Protein AF-A0A931SY32-F1 (afdb_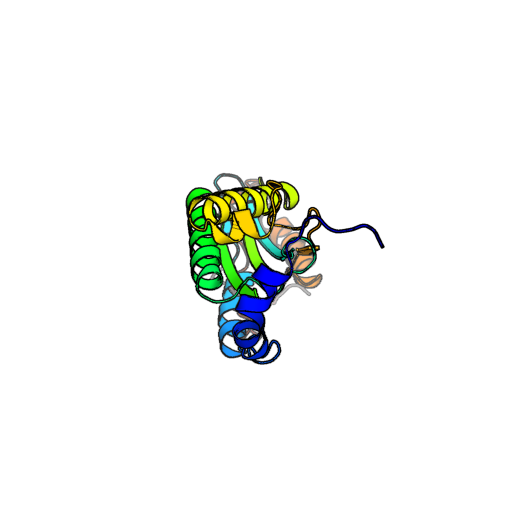monomer)

Radius of gyration: 22.07 Å; Cα contacts (8 Å, |Δi|>4): 242; chains: 1; bounding box: 59×33×64 Å

Foldseek 3Di:
DPDDLFDVVLLVVCVVQQVPDDPVPPPDVVLVLVLVLVQLDWDDDPADTDRWKKWKKWWWVVLRLQCGPPNVVLLVVQLVVLCVVQVKDFSDWDTHSTMIITIIHDDPVDDPVNSVVSSQLRSLVVCVVVDVSCCVRGVDSGGIDPDMDMDIDHPQDPVNVVVLVVVCVVVPPPDDDNVVDDDARDDPVPPDGPDDPVPPPPPPDD

Secondary structure (DSSP, 8-state):
----SB-HHHHHTTHHHHHTS-TTTTS-HHHHHHHHHHHH--EEETTEEE--EEEEEE-BGGG-S--STTHHHHHHHHHHHHHHHHT-EEEEEEEETTEEEEEEE--TTS-HHHHHHHHHHHHHHHHHHH-HHHHHHBSSS--B-S--EEEE-----HHHHHHHHHHHHHH-SS---TTS--PPP--SSS-S----TT-TT-TT--

Sequence (206 aa):
MARTNTNWNVVELFKDRAEKIDCKEHFNPKEFDIIIGKISKVRRTRNAAYNINFHFVWIPKTRAKILVEPFNSDVKHFLMEKCEEKEWDPLALQVMPDHIHFFLSAPPKWAPSKIVQELKTYSSRLLRRKYSIIRQMRTSDDFWASGYYVGTAGHITAESVARYIAEQNKKLEGKWHLFDLEPFEYDIFDGKLRVSKNQSRLSNFV

Nearest PDB structures (foldseek):
  2xma-assembly1_B  TM=8.891E-01  e=4.715E-11  Deinococcus radiodurans
  2a6m-assembly2_A-2  TM=8.987E-01  e=7.544E-11  Helicobacter pylori
  2xqc-assembly1_A  TM=8.840E-01  e=1.931E-10  Deinococcus radiodurans
  2xo6-assembly1_D  TM=8.908E-01  e=4.145E-10  Deinococcus radiodurans
  2fyx-assembly1_B  TM=8.203E-01  e=1.800E-09  Deinococcus radiodurans R1 = ATCC 13939 = DSM 20539

Solvent-accessible surface area (backbone atoms only — not comparable to full-atom values): 12462 Å² total; per-residue (Å²): 128,86,83,66,75,58,41,58,74,61,43,55,76,34,40,76,64,36,71,70,54,63,84,79,75,73,72,55,70,77,55,47,61,60,37,51,59,60,59,55,48,67,43,75,56,100,88,46,76,49,67,54,32,36,42,36,35,41,33,35,36,93,52,44,44,58,35,35,86,76,48,34,64,49,48,54,50,46,50,52,54,52,25,60,77,67,69,33,47,77,66,46,80,47,73,43,32,39,35,35,44,39,31,36,30,55,60,88,89,59,52,72,70,56,54,54,47,52,51,52,53,52,41,38,55,50,49,48,67,76,32,65,66,55,44,66,24,28,86,60,94,62,54,51,38,92,66,67,49,77,45,78,60,72,92,72,52,70,67,55,55,53,46,49,55,54,54,46,64,70,67,45,79,87,54,93,56,86,80,78,60,78,78,76,74,74,57,88,88,70,83,50,84,76,70,57,91,88,61,86,81,65,92,82,72,134

pLDDT: mean 73.84, std 22.45, range [29.84, 98.06]

Structure (mmCIF, N/CA/C/O backbone):
data_AF-A0A931SY32-F1
#
_entry.id   AF-A0A931SY32-F1
#
loop_
_atom_site.group_PDB
_atom_site.id
_atom_site.type_symbol
_atom_site.label_atom_id
_atom_site.label_alt_id
_atom_site.label_comp_id
_atom_site.label_asym_id
_atom_site.label_entity_id
_atom_site.label_seq_id
_atom_site.pdbx_PDB_ins_code
_atom_site.Cartn_x
_atom_site.Cartn_y
_atom_site.Cartn_z
_atom_site.occupancy
_atom_site.B_iso_or_equiv
_atom_site.auth_seq_id
_atom_site.auth_comp_id
_atom_site.auth_asym_id
_atom_site.auth_atom_id
_atom_site.pdbx_PDB_model_num
ATOM 1 N N . MET A 1 1 ? -0.273 10.554 -30.173 1.00 44.28 1 MET A N 1
ATOM 2 C CA . MET A 1 1 ? -0.137 9.985 -28.811 1.00 44.28 1 MET A CA 1
ATOM 3 C C . MET A 1 1 ? 0.914 10.781 -28.063 1.00 44.28 1 MET A C 1
ATOM 5 O O . MET A 1 1 ? 2.002 10.955 -28.600 1.00 44.28 1 MET A O 1
ATOM 9 N N . ALA A 1 2 ? 0.601 11.304 -26.876 1.00 46.88 2 ALA A N 1
ATOM 10 C CA . ALA A 1 2 ? 1.600 11.979 -26.052 1.00 46.88 2 ALA A CA 1
ATOM 11 C C . ALA A 1 2 ? 2.728 10.988 -25.724 1.00 46.88 2 ALA A C 1
ATOM 13 O O . ALA A 1 2 ? 2.465 9.918 -25.174 1.00 46.88 2 ALA A O 1
ATOM 14 N N . ARG A 1 3 ? 3.971 11.310 -26.104 1.00 58.50 3 ARG A N 1
ATOM 15 C CA . ARG A 1 3 ? 5.141 10.501 -25.747 1.00 58.50 3 ARG A CA 1
ATOM 16 C C . ARG A 1 3 ? 5.255 10.512 -24.226 1.00 58.50 3 ARG A C 1
ATOM 18 O O . ARG A 1 3 ? 5.519 11.546 -23.623 1.00 58.50 3 ARG A O 1
ATOM 25 N N . THR A 1 4 ? 4.995 9.379 -23.589 1.00 66.94 4 THR A N 1
ATOM 26 C CA . THR A 1 4 ? 5.238 9.228 -22.156 1.00 66.94 4 THR A CA 1
ATOM 27 C C . THR A 1 4 ? 6.745 9.248 -21.906 1.00 66.94 4 THR A C 1
ATOM 29 O O . THR A 1 4 ? 7.467 8.579 -22.638 1.00 66.94 4 THR A O 1
ATOM 32 N N . ASN A 1 5 ? 7.221 9.899 -20.838 1.00 79.94 5 ASN A N 1
ATOM 33 C CA . ASN A 1 5 ? 8.641 9.903 -20.421 1.00 79.94 5 ASN A CA 1
ATOM 34 C C . ASN A 1 5 ? 9.153 8.534 -19.909 1.00 79.94 5 ASN A C 1
ATOM 36 O O . ASN A 1 5 ? 10.043 8.476 -19.067 1.00 79.94 5 ASN A O 1
ATOM 40 N N . THR A 1 6 ? 8.541 7.429 -20.341 1.00 84.81 6 THR A N 1
ATOM 41 C CA . THR A 1 6 ? 8.920 6.066 -19.945 1.00 84.81 6 THR A CA 1
ATOM 42 C C . THR A 1 6 ? 9.774 5.459 -21.036 1.00 84.81 6 THR A C 1
ATOM 44 O O . THR A 1 6 ? 9.340 5.355 -22.182 1.00 84.81 6 THR A O 1
ATOM 47 N N . ASN A 1 7 ? 10.979 5.048 -20.669 1.00 90.94 7 ASN A N 1
ATOM 48 C CA . ASN A 1 7 ? 11.853 4.273 -21.522 1.00 90.94 7 ASN A CA 1
ATOM 49 C C . ASN A 1 7 ? 11.384 2.810 -21.532 1.00 90.94 7 ASN A C 1
ATOM 51 O O . ASN A 1 7 ? 11.716 2.028 -20.640 1.00 90.94 7 ASN A O 1
ATOM 55 N N . TRP A 1 8 ? 10.589 2.453 -22.540 1.00 89.75 8 TRP A N 1
ATOM 56 C CA . TRP A 1 8 ? 10.018 1.112 -22.680 1.00 89.75 8 TRP A CA 1
ATOM 57 C C . TRP A 1 8 ? 11.063 0.028 -22.941 1.00 89.75 8 TRP A C 1
ATOM 59 O O . TRP A 1 8 ? 10.836 -1.107 -22.539 1.00 89.75 8 TRP A O 1
ATOM 69 N N . ASN A 1 9 ? 12.238 0.373 -23.479 1.00 92.44 9 ASN A N 1
ATOM 70 C CA . ASN A 1 9 ? 13.328 -0.592 -23.640 1.00 92.44 9 ASN A CA 1
ATOM 71 C C . ASN A 1 9 ? 13.772 -1.153 -22.285 1.00 92.44 9 ASN A C 1
ATOM 73 O O . ASN A 1 9 ? 14.087 -2.330 -22.189 1.00 92.44 9 ASN A O 1
ATOM 77 N N . VAL A 1 10 ? 13.751 -0.331 -21.228 1.00 91.19 10 VAL A N 1
ATOM 78 C CA . VAL A 1 10 ? 14.071 -0.777 -19.864 1.00 91.19 10 VAL A CA 1
ATOM 79 C C . VAL A 1 10 ? 12.975 -1.680 -19.302 1.00 91.19 10 VAL A C 1
ATOM 81 O O . VAL A 1 10 ? 13.281 -2.654 -18.625 1.00 91.19 10 VAL A O 1
ATOM 84 N N . VAL A 1 11 ? 11.705 -1.369 -19.573 1.00 87.69 11 VAL A N 1
ATOM 85 C CA . VAL A 1 11 ? 10.569 -2.184 -19.111 1.00 87.69 11 VAL A CA 1
ATOM 86 C C . VAL A 1 11 ? 10.584 -3.559 -19.785 1.00 87.69 11 VAL A C 1
ATOM 88 O O . VAL A 1 11 ? 10.356 -4.565 -19.118 1.00 87.69 11 VAL A O 1
ATOM 91 N N . GLU A 1 12 ? 10.917 -3.611 -21.076 1.00 91.75 12 GLU A N 1
ATOM 92 C CA . GLU A 1 12 ? 10.952 -4.847 -21.864 1.00 91.75 12 GLU A CA 1
ATOM 93 C C . GLU A 1 12 ? 11.991 -5.853 -21.339 1.00 91.75 12 GLU A C 1
ATOM 95 O O . GLU A 1 12 ? 11.760 -7.057 -21.412 1.00 91.75 12 GLU A O 1
ATOM 100 N N . LEU A 1 13 ? 13.070 -5.388 -20.690 1.00 92.38 13 LEU A N 1
ATOM 101 C CA . LEU A 1 13 ? 14.055 -6.260 -20.022 1.00 92.38 13 LEU A CA 1
ATOM 102 C C . LEU A 1 13 ? 13.431 -7.177 -18.956 1.00 92.38 13 LEU A C 1
ATOM 104 O O . LEU A 1 13 ? 14.019 -8.192 -18.584 1.00 92.38 13 LEU A O 1
ATOM 108 N N . PHE A 1 14 ? 12.260 -6.808 -18.433 1.00 92.06 14 PHE A N 1
ATOM 109 C CA . PHE A 1 14 ? 11.561 -7.533 -17.374 1.00 92.06 14 PHE A CA 1
ATOM 110 C C . PHE A 1 14 ? 10.346 -8.314 -17.874 1.00 92.06 14 PHE A C 1
ATOM 112 O O . PHE A 1 14 ? 9.704 -9.000 -17.075 1.00 92.06 14 PHE A O 1
ATOM 119 N N . LYS A 1 15 ? 10.035 -8.250 -19.172 1.00 88.88 15 LYS A N 1
ATOM 120 C CA . LYS A 1 15 ? 8.819 -8.831 -19.742 1.00 88.88 15 LYS A CA 1
ATOM 121 C C . LYS A 1 15 ? 8.712 -10.331 -19.503 1.00 88.88 15 LYS A C 1
ATOM 123 O O . LYS A 1 15 ? 7.716 -10.766 -18.938 1.00 88.88 15 LYS A O 1
ATOM 128 N N . ASP A 1 16 ? 9.766 -11.087 -19.796 1.00 89.31 16 ASP A N 1
ATOM 129 C CA . ASP A 1 16 ? 9.772 -12.542 -19.603 1.00 89.31 16 ASP A CA 1
ATOM 130 C C . ASP A 1 16 ? 9.526 -12.940 -18.142 1.00 89.31 16 ASP A C 1
ATOM 132 O O . ASP A 1 16 ? 8.957 -13.991 -17.856 1.00 89.31 16 ASP A O 1
ATOM 136 N N . ARG A 1 17 ? 9.963 -12.110 -17.184 1.00 89.75 17 ARG A N 1
ATOM 137 C CA . ARG A 1 17 ? 9.706 -12.340 -15.753 1.00 89.75 17 ARG A CA 1
ATOM 138 C C . ARG A 1 17 ? 8.272 -11.986 -15.387 1.00 89.75 17 ARG A C 1
ATOM 140 O O . ARG A 1 17 ? 7.668 -12.683 -14.583 1.00 89.75 17 ARG A O 1
ATOM 147 N N . ALA A 1 18 ? 7.744 -10.911 -15.965 1.00 81.31 18 ALA A N 1
ATOM 148 C CA . ALA A 1 18 ? 6.379 -10.467 -15.731 1.00 81.31 18 ALA A CA 1
ATOM 149 C C . ALA A 1 18 ? 5.349 -11.442 -16.315 1.00 81.31 18 ALA A C 1
ATOM 151 O O . ALA A 1 18 ? 4.319 -11.669 -15.693 1.00 81.31 18 ALA A O 1
ATOM 152 N N . GLU A 1 19 ? 5.623 -12.027 -17.482 1.00 81.88 19 GLU A N 1
ATOM 153 C CA . GLU A 1 19 ? 4.730 -12.979 -18.157 1.00 81.88 19 GLU A CA 1
ATOM 154 C C . GLU A 1 19 ? 4.666 -14.342 -17.464 1.00 81.88 19 GLU A C 1
ATOM 156 O O . GLU A 1 19 ? 3.655 -15.029 -17.563 1.00 81.88 19 GLU A O 1
ATOM 161 N N . LYS A 1 20 ? 5.707 -14.714 -16.712 1.00 84.50 20 LYS A N 1
ATOM 162 C CA . LYS A 1 20 ? 5.730 -15.946 -15.906 1.00 84.50 20 LYS A CA 1
ATOM 163 C C . LYS A 1 20 ? 4.865 -15.879 -14.648 1.00 84.50 20 LYS A C 1
ATOM 165 O O . LYS A 1 20 ? 4.667 -16.905 -14.007 1.00 84.50 20 LYS A O 1
ATOM 170 N N . ILE A 1 21 ? 4.396 -14.695 -14.261 1.00 74.25 21 ILE A N 1
ATOM 171 C CA . ILE A 1 21 ? 3.570 -14.516 -13.068 1.00 74.25 21 ILE A CA 1
ATOM 172 C C . ILE A 1 21 ? 2.107 -14.610 -13.497 1.00 74.25 21 ILE A C 1
ATOM 174 O O . ILE A 1 21 ? 1.588 -13.688 -14.130 1.00 74.25 21 ILE A O 1
ATOM 178 N N . ASP A 1 22 ? 1.437 -15.712 -13.147 1.00 64.75 22 ASP A N 1
ATOM 179 C CA . ASP A 1 22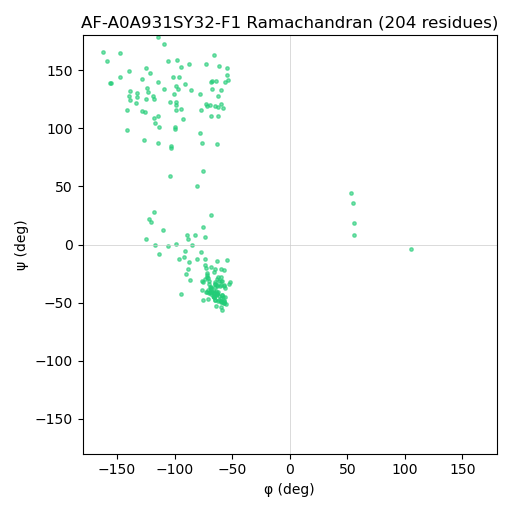 ? -0.009 -15.804 -13.333 1.00 64.75 22 ASP A CA 1
ATOM 180 C C . ASP A 1 22 ? -0.721 -14.913 -12.311 1.00 64.75 22 ASP A C 1
ATOM 182 O O . ASP A 1 22 ? -0.634 -15.093 -11.093 1.00 64.75 22 ASP A O 1
ATOM 186 N N . CYS A 1 23 ? -1.469 -13.939 -12.823 1.00 53.38 23 CYS A N 1
ATOM 187 C CA . CYS A 1 23 ? -2.240 -13.033 -11.997 1.00 53.38 23 CYS A CA 1
ATOM 188 C C . CYS A 1 23 ? -3.419 -13.711 -11.274 1.00 53.38 23 CYS A C 1
ATOM 190 O O . CYS A 1 23 ? -3.937 -13.144 -10.312 1.00 53.38 23 CYS A O 1
ATOM 192 N N . LYS A 1 24 ? -3.874 -14.884 -11.734 1.00 49.16 24 LYS A N 1
ATOM 193 C CA . LYS A 1 24 ? -5.039 -15.595 -11.182 1.00 49.16 24 LYS A CA 1
ATOM 194 C C . LYS A 1 24 ? -4.691 -16.508 -10.008 1.00 49.16 24 LYS A C 1
ATOM 196 O O . LYS A 1 24 ? -5.514 -16.674 -9.114 1.00 49.16 24 LYS A O 1
ATOM 201 N N . GLU A 1 25 ? -3.482 -17.059 -9.977 1.00 47.84 25 GLU A N 1
ATOM 202 C CA . GLU A 1 25 ? -3.053 -18.014 -8.945 1.00 47.84 25 GLU A CA 1
ATOM 203 C C . GLU A 1 25 ? -2.614 -17.352 -7.627 1.00 47.84 25 GLU A C 1
ATOM 205 O O . GLU A 1 25 ? -2.457 -18.021 -6.609 1.00 47.84 25 GLU A O 1
ATOM 210 N N . HIS A 1 26 ? -2.420 -16.032 -7.605 1.00 44.41 26 HIS A N 1
ATOM 211 C CA . HIS A 1 26 ? -1.827 -15.332 -6.459 1.00 44.41 26 HIS A CA 1
ATOM 212 C C . HIS A 1 26 ? -2.808 -14.870 -5.363 1.00 44.41 26 HIS A C 1
ATOM 214 O O . HIS A 1 26 ? -2.370 -14.231 -4.407 1.00 44.41 26 HIS A O 1
ATOM 220 N N . PHE A 1 27 ? -4.103 -15.202 -5.442 1.00 47.47 27 PHE A N 1
ATOM 221 C CA . PHE A 1 27 ? -5.053 -14.989 -4.339 1.00 47.47 27 PHE A CA 1
ATOM 222 C C . PHE A 1 27 ? -5.338 -16.326 -3.637 1.00 47.47 27 PHE A C 1
ATOM 224 O O . PHE A 1 27 ? -6.294 -17.024 -3.970 1.00 47.47 27 PHE A O 1
ATOM 231 N N . ASN A 1 28 ? -4.459 -16.731 -2.713 1.00 48.09 28 ASN A N 1
ATOM 232 C CA . ASN A 1 28 ? -4.539 -18.041 -2.062 1.00 48.09 28 ASN A CA 1
ATOM 233 C C . ASN A 1 28 ? -5.709 -18.104 -1.052 1.00 48.09 28 ASN A C 1
ATOM 235 O O . ASN A 1 28 ? -5.690 -17.371 -0.060 1.00 48.09 28 ASN A O 1
ATOM 239 N N . PRO A 1 29 ? -6.682 -19.023 -1.217 1.00 39.34 29 PRO A N 1
ATOM 240 C CA . PRO A 1 29 ? -7.824 -19.150 -0.310 1.00 39.34 29 PRO A CA 1
ATOM 241 C C . PRO A 1 29 ? -7.453 -19.452 1.149 1.00 39.34 29 PRO A C 1
ATOM 243 O O . PRO A 1 29 ? -8.172 -19.044 2.049 1.00 39.34 29 PRO A O 1
ATOM 246 N N . LYS A 1 30 ? -6.322 -20.116 1.430 1.00 42.38 30 LYS A N 1
ATOM 247 C CA . LYS A 1 30 ? -5.922 -20.418 2.823 1.00 42.38 30 LYS A CA 1
ATOM 248 C C . LYS A 1 30 ? -5.479 -19.185 3.608 1.00 42.38 30 LYS A C 1
ATOM 250 O O . LYS A 1 30 ? -5.617 -19.141 4.827 1.00 42.38 30 LYS A O 1
ATOM 255 N N . GLU A 1 31 ? -4.942 -18.179 2.922 1.00 48.81 31 GLU A N 1
ATOM 256 C CA . GLU A 1 31 ? -4.641 -16.894 3.554 1.00 48.81 31 GLU A CA 1
ATOM 257 C C . GLU A 1 31 ? -5.927 -16.122 3.853 1.00 48.81 31 GLU A C 1
ATOM 259 O O . GLU A 1 31 ? -5.961 -15.359 4.815 1.00 48.81 31 GLU A O 1
ATOM 264 N N . PHE A 1 32 ? -6.998 -16.366 3.089 1.00 51.12 32 PHE A N 1
ATOM 265 C CA . PHE A 1 32 ? -8.285 -15.698 3.251 1.00 51.12 32 PHE A CA 1
ATOM 266 C C . PHE A 1 32 ? -8.863 -15.901 4.652 1.00 51.12 32 PHE A C 1
ATOM 268 O O . PHE A 1 32 ? -9.241 -14.927 5.290 1.00 51.12 32 PHE A O 1
ATOM 275 N N . ASP A 1 33 ? -8.840 -17.123 5.181 1.00 50.66 33 ASP A N 1
ATOM 276 C CA . ASP A 1 33 ? -9.379 -17.429 6.512 1.00 50.66 33 ASP A CA 1
ATOM 277 C C . ASP A 1 33 ? -8.637 -16.687 7.637 1.00 50.66 33 ASP A C 1
ATOM 279 O O . ASP A 1 33 ? -9.240 -16.098 8.540 1.00 50.66 33 ASP A O 1
ATOM 283 N N . ILE A 1 34 ? -7.306 -16.631 7.539 1.00 57.81 34 ILE A N 1
ATOM 284 C CA . ILE A 1 34 ? -6.446 -15.882 8.464 1.00 57.81 34 ILE A CA 1
ATOM 285 C C . ILE A 1 34 ? -6.707 -14.376 8.334 1.00 57.81 34 ILE A C 1
ATOM 287 O O . ILE A 1 34 ? -6.762 -13.652 9.332 1.00 57.81 34 ILE A O 1
ATOM 291 N N . ILE A 1 35 ? -6.866 -13.889 7.103 1.00 62.66 35 ILE A N 1
ATOM 292 C CA . ILE A 1 35 ? -7.166 -12.489 6.801 1.00 62.66 35 ILE A CA 1
ATOM 293 C C . ILE A 1 35 ? -8.530 -12.105 7.381 1.00 62.66 35 ILE A C 1
ATOM 295 O O . ILE A 1 35 ? -8.644 -11.055 8.005 1.00 62.66 35 ILE A O 1
ATOM 299 N N . ILE A 1 36 ? -9.535 -12.967 7.260 1.00 63.84 36 ILE A N 1
ATOM 300 C CA . ILE A 1 36 ? -10.892 -12.751 7.762 1.00 63.84 36 ILE A CA 1
ATOM 301 C C . ILE A 1 36 ? -10.906 -12.588 9.291 1.00 63.84 36 ILE A C 1
ATOM 303 O O . ILE A 1 36 ? -11.477 -11.615 9.789 1.00 63.84 36 ILE A O 1
ATOM 307 N N . GLY A 1 37 ? -10.175 -13.427 10.034 1.00 65.81 37 GLY A N 1
ATOM 308 C CA . GLY A 1 37 ? -9.989 -13.235 11.480 1.00 65.81 37 GLY A CA 1
ATOM 309 C C . GLY A 1 37 ? -9.248 -11.935 11.839 1.00 65.81 37 GLY A C 1
ATOM 310 O O . GLY A 1 37 ? -9.555 -11.273 12.830 1.00 65.81 37 GLY A O 1
ATOM 311 N N . LYS A 1 38 ? -8.285 -11.502 11.014 1.00 70.38 38 LYS A N 1
ATOM 312 C CA . LYS A 1 38 ? -7.581 -10.219 11.211 1.00 70.38 38 LYS A CA 1
ATOM 313 C C . LYS A 1 38 ? -8.438 -8.993 10.866 1.00 70.38 38 LYS A C 1
ATOM 315 O O . LYS A 1 38 ? -8.214 -7.924 11.444 1.00 70.38 38 LYS A O 1
ATOM 320 N N . ILE A 1 39 ? -9.376 -9.135 9.929 1.00 71.88 39 ILE A N 1
ATOM 321 C CA . ILE A 1 39 ? -10.338 -8.106 9.509 1.00 71.88 39 ILE A CA 1
ATOM 322 C C . ILE A 1 39 ? -11.393 -7.882 10.586 1.00 71.88 39 ILE A C 1
ATOM 324 O O . ILE A 1 39 ? -11.757 -6.739 10.844 1.00 71.88 39 ILE A O 1
ATOM 328 N N . SER A 1 40 ? -11.891 -8.939 11.232 1.00 72.12 40 SER A N 1
ATOM 329 C CA . SER A 1 40 ? -12.916 -8.813 12.277 1.00 72.12 40 SER A CA 1
ATOM 330 C C . SER A 1 40 ? -12.375 -8.252 13.595 1.00 72.12 40 SER A C 1
ATOM 332 O O . SER A 1 40 ? -13.144 -7.735 14.406 1.00 72.12 40 SER A O 1
ATOM 334 N N . LYS A 1 41 ? -11.052 -8.281 13.794 1.00 78.62 41 LYS A N 1
ATOM 335 C CA . LYS A 1 41 ? -10.398 -7.807 15.015 1.00 78.62 41 LYS A CA 1
ATOM 336 C C . LYS A 1 41 ? -10.621 -6.310 15.258 1.00 78.62 41 LYS A C 1
ATOM 338 O O . LYS A 1 41 ? -10.131 -5.461 14.510 1.00 78.62 41 LYS A O 1
ATOM 343 N N . VAL A 1 42 ? -11.264 -5.983 16.380 1.00 82.44 42 VAL A N 1
ATOM 344 C CA . VAL A 1 42 ? -11.333 -4.605 16.879 1.00 82.44 42 VAL A CA 1
ATOM 345 C C . VAL A 1 42 ? -10.015 -4.230 17.555 1.00 82.44 42 VAL A C 1
ATOM 347 O O . VAL A 1 42 ? -9.496 -4.943 18.414 1.00 82.44 42 VAL A O 1
ATOM 350 N N . ARG A 1 43 ? -9.466 -3.082 17.165 1.00 84.44 43 ARG A N 1
ATOM 351 C CA . ARG A 1 43 ? -8.221 -2.512 17.687 1.00 84.44 43 ARG A CA 1
ATOM 352 C C . ARG A 1 43 ? -8.533 -1.332 18.593 1.00 84.44 43 ARG A C 1
ATOM 354 O O . ARG A 1 43 ? -9.596 -0.727 18.491 1.00 84.44 43 ARG A O 1
ATOM 361 N N . ARG A 1 44 ? -7.608 -0.985 19.486 1.00 84.69 44 ARG A N 1
ATOM 362 C CA . ARG A 1 44 ? -7.773 0.129 20.427 1.00 84.69 44 ARG A CA 1
ATOM 363 C C . ARG A 1 44 ? -6.577 1.072 20.371 1.00 84.69 44 ARG A C 1
ATOM 365 O O . ARG A 1 44 ? -5.440 0.647 20.226 1.00 84.69 44 ARG A O 1
ATOM 372 N N . THR A 1 45 ? -6.859 2.359 20.502 1.00 85.69 45 THR A N 1
ATOM 373 C CA . THR A 1 45 ? -5.900 3.420 20.824 1.00 85.69 45 THR A CA 1
ATOM 374 C C . THR A 1 45 ? -6.264 3.998 22.189 1.00 85.69 45 THR A C 1
ATOM 376 O O . THR A 1 45 ? -7.293 3.631 22.757 1.00 85.69 45 THR A O 1
ATOM 379 N N . ARG A 1 46 ? -5.486 4.971 22.681 1.00 85.75 46 ARG A N 1
ATOM 380 C CA . ARG A 1 46 ? -5.818 5.695 23.916 1.00 85.75 46 ARG A CA 1
ATOM 381 C C . ARG A 1 46 ? -7.234 6.271 23.915 1.00 85.75 46 ARG A C 1
ATOM 383 O O . ARG A 1 46 ? -7.799 6.338 24.988 1.00 85.75 46 ARG A O 1
ATOM 390 N N . ASN A 1 47 ? -7.766 6.679 22.753 1.00 85.81 47 ASN A N 1
ATOM 391 C CA . ASN A 1 47 ? -9.026 7.425 22.637 1.00 85.81 47 ASN A CA 1
ATOM 392 C C . ASN A 1 47 ? -10.086 6.807 21.715 1.00 85.81 47 ASN A C 1
ATOM 394 O O . ASN A 1 47 ? -11.121 7.424 21.491 1.00 85.81 47 ASN A O 1
ATOM 398 N N . ALA A 1 48 ? -9.851 5.618 21.160 1.00 81.81 48 ALA A N 1
ATOM 399 C CA . ALA A 1 48 ? -10.793 5.003 20.226 1.00 81.81 48 ALA A CA 1
ATOM 400 C C . ALA A 1 48 ? -10.637 3.485 20.172 1.00 81.81 48 ALA A C 1
ATOM 402 O O . ALA A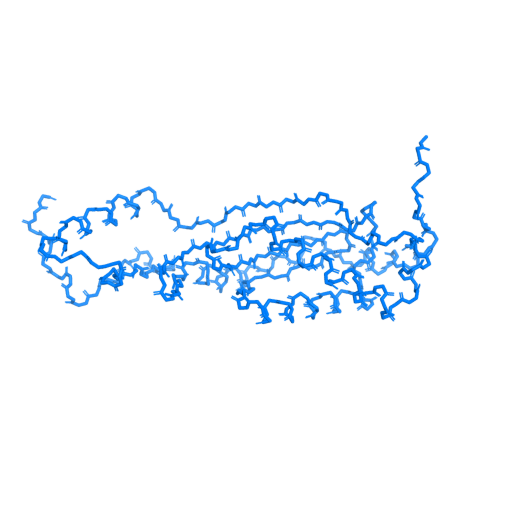 1 48 ? -9.511 2.992 20.097 1.00 81.81 48 ALA A O 1
ATOM 403 N N . ALA A 1 49 ? -11.757 2.765 20.112 1.00 83.12 49 ALA A N 1
ATOM 404 C CA . ALA A 1 49 ? -11.823 1.402 19.597 1.00 83.12 49 ALA A CA 1
ATOM 405 C C . ALA A 1 49 ? -12.281 1.456 18.130 1.00 83.12 49 ALA A C 1
ATOM 407 O O . ALA A 1 49 ? -13.202 2.203 17.808 1.00 83.12 49 ALA A O 1
ATOM 408 N N . TYR A 1 50 ? -11.621 0.727 17.231 1.00 84.44 50 TYR A N 1
ATOM 409 C CA . TYR A 1 50 ? -11.873 0.817 15.795 1.00 84.44 50 TYR A CA 1
ATOM 410 C C . TYR A 1 50 ? -11.666 -0.522 15.080 1.00 84.44 50 TYR A C 1
ATOM 412 O O . TYR A 1 50 ? -10.758 -1.289 15.398 1.00 84.44 50 TYR A O 1
ATOM 420 N N . ASN A 1 51 ? -12.498 -0.774 14.074 1.00 86.31 51 ASN A N 1
ATOM 421 C CA . ASN A 1 51 ? -12.286 -1.803 13.065 1.00 86.31 51 ASN A CA 1
ATOM 422 C C . ASN A 1 51 ? -12.393 -1.122 11.696 1.00 86.31 51 ASN A C 1
ATOM 424 O O . ASN A 1 51 ? -13.483 -0.952 11.155 1.00 86.31 51 ASN A O 1
ATOM 428 N N . ILE A 1 52 ? -11.256 -0.632 11.203 1.00 88.88 52 ILE A N 1
ATOM 429 C CA . ILE A 1 52 ? -11.161 0.091 9.937 1.00 88.88 52 ILE A CA 1
ATOM 430 C C . ILE A 1 52 ? -10.106 -0.613 9.106 1.00 88.88 52 ILE A C 1
ATOM 432 O O . ILE A 1 52 ? -8.927 -0.584 9.455 1.00 88.88 52 ILE A O 1
ATOM 436 N N . ASN A 1 53 ? -10.530 -1.210 7.998 1.00 88.75 53 ASN A N 1
ATOM 437 C CA . ASN A 1 53 ? -9.625 -1.850 7.060 1.00 88.75 53 ASN A CA 1
ATOM 438 C C . ASN A 1 53 ? -9.808 -1.241 5.674 1.00 88.75 53 ASN A C 1
ATOM 440 O O . ASN A 1 53 ? -10.928 -1.104 5.174 1.00 88.75 53 ASN A O 1
ATOM 444 N N . PHE A 1 54 ? -8.694 -0.879 5.056 1.00 91.69 54 PHE A N 1
ATOM 445 C CA . PHE A 1 54 ? -8.638 -0.275 3.738 1.00 91.69 54 PHE A CA 1
ATOM 446 C C . PHE A 1 54 ? -8.054 -1.263 2.738 1.00 91.69 54 PHE A C 1
ATOM 448 O O . PHE A 1 54 ? -7.010 -1.863 2.982 1.00 91.69 54 PHE A O 1
ATOM 455 N N . HIS A 1 55 ? -8.696 -1.373 1.581 1.00 87.75 55 HIS A N 1
ATOM 456 C CA . HIS A 1 55 ? -8.162 -2.024 0.397 1.00 87.75 55 HIS A CA 1
ATOM 457 C C . HIS A 1 55 ? -7.633 -0.962 -0.554 1.00 87.75 55 HIS A C 1
ATOM 459 O O . HIS A 1 55 ? -8.398 -0.304 -1.260 1.00 87.75 55 HIS A O 1
ATOM 465 N N . PHE A 1 56 ? -6.319 -0.781 -0.555 1.00 89.38 56 PHE A N 1
ATOM 466 C CA . PHE A 1 56 ? -5.639 0.115 -1.473 1.00 89.38 56 PHE A CA 1
ATOM 467 C C . PHE A 1 56 ? -5.215 -0.623 -2.733 1.00 89.38 56 PHE A C 1
ATOM 469 O O . PHE A 1 56 ? -4.671 -1.727 -2.663 1.00 89.38 56 PHE A O 1
ATOM 476 N N . VAL A 1 57 ? -5.395 0.032 -3.879 1.00 87.19 57 VAL A N 1
ATOM 477 C CA . VAL A 1 57 ? -4.821 -0.416 -5.149 1.00 87.19 57 VAL A CA 1
ATOM 478 C C . VAL A 1 57 ? -4.153 0.749 -5.853 1.00 87.19 57 VAL A C 1
ATOM 480 O O . VAL A 1 57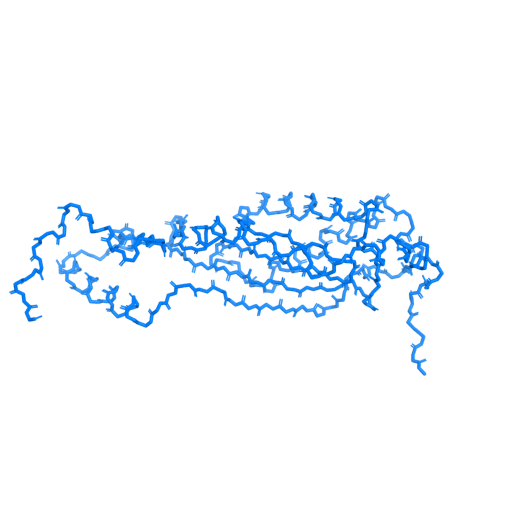 ? -4.741 1.818 -6.017 1.00 87.19 57 VAL A O 1
ATOM 483 N N . TRP A 1 58 ? -2.913 0.569 -6.289 1.00 90.81 58 TRP A N 1
ATOM 484 C CA . TRP A 1 58 ? -2.238 1.551 -7.133 1.00 90.81 58 TRP A CA 1
ATOM 485 C C . TRP A 1 58 ? -1.277 0.871 -8.102 1.00 90.81 58 TRP A C 1
ATOM 487 O O . TRP A 1 58 ? -0.932 -0.299 -7.954 1.00 90.81 58 TRP A O 1
ATOM 497 N N . ILE A 1 59 ? -0.862 1.626 -9.116 1.00 89.88 59 ILE A N 1
ATOM 498 C CA . ILE A 1 59 ? -0.070 1.122 -10.239 1.00 89.88 59 ILE A CA 1
ATOM 499 C C . ILE A 1 59 ? 1.221 1.933 -10.410 1.00 89.88 59 ILE A C 1
ATOM 501 O O . ILE A 1 59 ? 1.233 3.133 -10.086 1.00 89.88 59 ILE A O 1
ATOM 505 N N . PRO A 1 60 ? 2.305 1.338 -10.945 1.00 89.00 60 PRO A N 1
ATOM 506 C CA . PRO A 1 60 ? 3.430 2.091 -11.481 1.00 89.00 60 PRO A CA 1
ATOM 507 C C . PRO A 1 60 ? 2.948 3.093 -12.529 1.00 89.00 60 PRO A C 1
ATOM 509 O O . PRO A 1 60 ? 1.930 2.895 -13.203 1.00 89.00 60 PRO A O 1
ATOM 512 N N . LYS A 1 61 ? 3.679 4.194 -12.687 1.00 87.81 61 LYS A N 1
ATOM 513 C CA . LYS A 1 61 ? 3.375 5.181 -13.722 1.00 87.81 61 LYS A CA 1
ATOM 514 C C . LYS A 1 61 ? 3.375 4.481 -15.085 1.00 87.81 61 LYS A C 1
ATOM 516 O O . LYS A 1 61 ? 4.158 3.565 -15.311 1.00 87.81 61 LYS A O 1
ATOM 521 N N . THR A 1 62 ? 2.420 4.868 -15.936 1.00 84.56 62 THR A N 1
ATOM 522 C CA . THR A 1 62 ? 2.137 4.238 -17.243 1.00 84.56 62 THR A CA 1
ATOM 523 C C . THR A 1 62 ? 1.851 2.733 -17.197 1.00 84.56 62 THR A C 1
ATOM 525 O O . THR A 1 62 ? 1.924 2.085 -18.237 1.00 84.56 62 THR A O 1
ATOM 528 N N . ARG A 1 63 ? 1.509 2.176 -16.022 1.00 81.56 63 ARG A N 1
ATOM 529 C CA . ARG A 1 63 ? 1.220 0.746 -15.828 1.00 81.56 63 ARG A CA 1
ATOM 530 C C . ARG A 1 63 ? 2.368 -0.156 -16.315 1.00 81.56 63 ARG A C 1
ATOM 532 O O . ARG A 1 63 ? 2.145 -1.224 -16.878 1.00 81.56 63 ARG A O 1
ATOM 539 N N . ALA A 1 64 ? 3.609 0.299 -16.134 1.00 84.69 64 ALA A N 1
ATOM 540 C CA . ALA A 1 64 ? 4.790 -0.466 -16.517 1.00 84.69 64 ALA A CA 1
ATOM 541 C C . ALA A 1 64 ? 4.869 -1.777 -15.714 1.00 84.69 64 ALA A C 1
ATOM 543 O O . ALA A 1 64 ? 4.823 -1.749 -14.483 1.00 84.69 64 ALA A O 1
ATOM 544 N N . LYS A 1 65 ? 5.017 -2.912 -16.412 1.00 85.56 65 LYS A N 1
ATOM 545 C CA . LYS A 1 65 ? 5.155 -4.259 -15.830 1.00 85.56 65 LYS A CA 1
ATOM 546 C C . LYS A 1 65 ? 6.557 -4.481 -15.246 1.00 85.56 65 LYS A C 1
ATOM 548 O O . LYS A 1 65 ? 7.325 -5.291 -15.749 1.00 85.56 65 LYS A O 1
ATOM 553 N N . ILE A 1 66 ? 6.913 -3.708 -14.224 1.00 90.38 66 ILE A N 1
ATOM 554 C CA . ILE A 1 66 ? 8.264 -3.688 -13.644 1.00 90.38 66 ILE A CA 1
ATOM 555 C C . ILE A 1 66 ? 8.322 -4.231 -12.215 1.00 90.38 66 ILE A C 1
ATOM 557 O O . ILE A 1 66 ? 9.406 -4.431 -11.688 1.00 90.38 66 ILE A O 1
ATOM 561 N N . LEU A 1 67 ? 7.189 -4.504 -11.565 1.00 87.94 67 LEU A N 1
ATOM 562 C CA . LEU A 1 67 ? 7.145 -4.978 -10.174 1.00 87.94 67 LEU A CA 1
ATOM 563 C C . LEU A 1 67 ? 7.424 -6.488 -10.054 1.00 87.94 67 LEU A C 1
ATOM 565 O O . LEU A 1 67 ? 6.687 -7.246 -9.423 1.00 87.94 67 LEU A O 1
ATOM 569 N N . VAL A 1 68 ? 8.508 -6.922 -10.682 1.00 92.19 68 VAL A N 1
ATOM 570 C CA . VAL A 1 68 ? 9.039 -8.287 -10.645 1.00 92.19 68 VAL A CA 1
ATOM 571 C C . VAL A 1 68 ? 10.330 -8.312 -9.837 1.00 92.19 68 VAL A C 1
ATOM 573 O O . VAL A 1 68 ? 10.845 -7.262 -9.455 1.00 92.19 68 VAL A O 1
ATOM 576 N N . GLU A 1 69 ? 10.882 -9.491 -9.570 1.00 91.81 69 GLU A N 1
ATOM 577 C CA . GLU A 1 69 ? 12.178 -9.580 -8.895 1.00 91.81 69 GLU A CA 1
ATOM 578 C C . GLU A 1 69 ? 13.291 -8.877 -9.702 1.00 91.81 69 GLU A C 1
ATOM 580 O O . GLU A 1 69 ? 13.399 -9.084 -10.922 1.00 91.81 69 GLU A O 1
ATOM 585 N N . PRO A 1 70 ? 14.129 -8.042 -9.051 1.00 94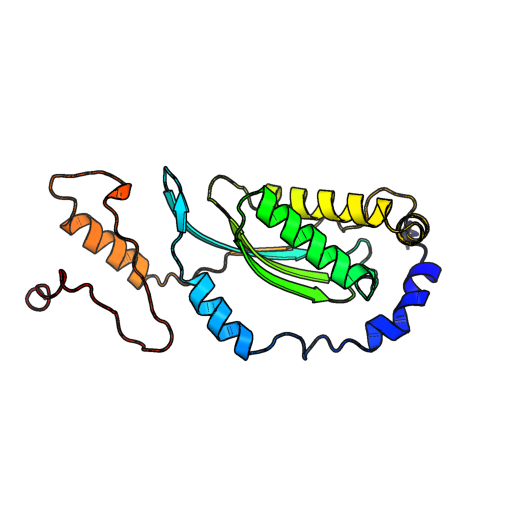.06 70 PRO A N 1
ATOM 586 C CA . PRO A 1 70 ? 14.293 -7.900 -7.592 1.00 94.06 70 PRO A CA 1
ATOM 587 C C . PRO A 1 70 ? 13.393 -6.841 -6.912 1.00 94.06 70 PRO A C 1
ATOM 589 O O . PRO A 1 70 ? 13.403 -6.689 -5.694 1.00 94.06 70 PRO A O 1
ATOM 592 N N . PHE A 1 71 ? 12.631 -6.062 -7.683 1.00 94.94 71 PHE A N 1
ATOM 593 C CA . PHE A 1 71 ? 11.852 -4.933 -7.164 1.00 94.94 71 PHE A CA 1
ATOM 594 C C . PHE A 1 71 ? 10.664 -5.369 -6.303 1.00 94.94 71 PHE A C 1
ATOM 596 O O . PHE A 1 71 ? 10.280 -4.641 -5.392 1.00 94.94 71 PHE A O 1
ATOM 603 N N . ASN A 1 72 ? 10.072 -6.530 -6.592 1.00 92.25 72 ASN A N 1
ATOM 604 C CA . ASN A 1 72 ? 8.907 -7.049 -5.870 1.00 92.25 72 ASN A CA 1
ATOM 605 C C . ASN A 1 72 ? 9.206 -7.236 -4.373 1.00 92.25 72 ASN A C 1
ATOM 607 O O . ASN A 1 72 ? 8.517 -6.653 -3.531 1.00 92.25 72 ASN A O 1
ATOM 611 N N . SER A 1 73 ? 10.271 -7.977 -4.055 1.00 94.69 73 SER A N 1
ATOM 612 C CA . SER A 1 73 ? 10.723 -8.212 -2.682 1.00 94.69 73 SER A CA 1
ATOM 613 C C . SER A 1 73 ? 11.053 -6.915 -1.940 1.00 94.69 73 SER A C 1
ATOM 615 O O . SER A 1 73 ? 10.613 -6.713 -0.808 1.00 94.69 73 SER A O 1
ATOM 617 N N . ASP A 1 74 ? 11.743 -5.986 -2.598 1.00 97.44 74 ASP A N 1
ATOM 618 C CA . ASP A 1 74 ? 12.084 -4.688 -2.012 1.00 97.44 74 ASP A CA 1
ATOM 619 C C . ASP A 1 74 ? 10.863 -3.808 -1.743 1.00 97.44 74 ASP A C 1
ATOM 621 O O . ASP A 1 74 ? 10.766 -3.182 -0.690 1.00 97.44 74 ASP A O 1
ATOM 625 N N . VAL A 1 75 ? 9.903 -3.765 -2.671 1.00 96.75 75 VAL A N 1
ATOM 626 C CA . VAL A 1 75 ? 8.644 -3.040 -2.464 1.00 96.75 75 VAL A CA 1
ATOM 627 C C . VAL A 1 75 ? 7.909 -3.596 -1.256 1.00 96.75 75 VAL A C 1
ATOM 629 O O . VAL A 1 75 ? 7.471 -2.814 -0.415 1.00 96.75 75 VAL A O 1
ATOM 632 N N . LYS A 1 76 ? 7.798 -4.925 -1.142 1.00 95.12 76 LYS A N 1
ATOM 633 C CA . LYS A 1 76 ? 7.184 -5.558 0.030 1.00 95.12 76 LYS A CA 1
ATOM 634 C C . LYS A 1 76 ? 7.895 -5.128 1.305 1.00 95.12 76 LYS A C 1
ATOM 636 O O . LYS A 1 76 ? 7.243 -4.633 2.218 1.00 95.12 76 LYS A O 1
ATOM 641 N N . HIS A 1 77 ? 9.220 -5.226 1.332 1.00 97.75 77 HIS A N 1
ATOM 642 C CA . HIS A 1 77 ? 10.019 -4.829 2.484 1.00 97.75 77 HIS A CA 1
ATOM 643 C C . HIS A 1 77 ? 9.799 -3.357 2.879 1.00 97.75 77 HIS A C 1
ATOM 645 O O . HIS A 1 77 ? 9.460 -3.083 4.027 1.00 97.75 77 HIS A O 1
ATOM 651 N N . PHE A 1 78 ? 9.883 -2.416 1.933 1.00 98.00 78 PHE A N 1
ATOM 652 C CA . PHE A 1 78 ? 9.710 -0.983 2.216 1.00 98.00 78 PHE A CA 1
ATOM 653 C C . PHE A 1 78 ? 8.299 -0.621 2.687 1.00 98.00 78 PHE A C 1
ATOM 655 O O . PHE A 1 78 ? 8.130 0.305 3.483 1.00 98.00 78 PHE A O 1
ATOM 662 N N . LEU A 1 79 ? 7.269 -1.303 2.176 1.00 97.69 79 LEU A N 1
ATOM 663 C CA . LEU A 1 79 ? 5.893 -1.076 2.616 1.00 97.69 79 LEU A CA 1
ATOM 664 C C . LEU A 1 79 ? 5.677 -1.596 4.040 1.00 97.69 79 LEU A C 1
ATOM 666 O O . LEU A 1 79 ? 5.051 -0.896 4.833 1.00 97.69 79 LEU A O 1
ATOM 670 N N . MET A 1 80 ? 6.225 -2.767 4.375 1.00 96.88 80 MET A N 1
ATOM 671 C CA . MET A 1 80 ? 6.142 -3.320 5.731 1.00 96.88 80 MET A CA 1
ATOM 672 C C . MET A 1 80 ? 6.916 -2.458 6.735 1.00 96.88 80 MET A C 1
ATOM 674 O O . MET A 1 80 ? 6.353 -2.091 7.761 1.00 96.88 80 MET A O 1
ATOM 678 N N . GLU A 1 81 ? 8.135 -2.032 6.391 1.00 97.81 81 GLU A N 1
ATOM 679 C CA . GLU A 1 81 ? 8.947 -1.111 7.202 1.00 97.81 81 GLU A CA 1
ATOM 680 C C . GLU A 1 81 ? 8.196 0.201 7.486 1.00 97.81 81 GLU A C 1
ATOM 682 O O . GLU A 1 81 ? 8.140 0.679 8.618 1.00 97.81 81 GLU A O 1
ATOM 687 N N . LYS A 1 82 ? 7.547 0.783 6.466 1.00 98.00 82 LYS A N 1
ATOM 688 C CA . LYS A 1 82 ? 6.749 2.002 6.655 1.00 98.00 82 LYS A CA 1
ATOM 689 C C . LYS A 1 82 ? 5.537 1.774 7.560 1.00 98.00 82 LYS A C 1
ATOM 691 O O . LYS A 1 82 ? 5.168 2.681 8.302 1.00 98.00 82 LYS A O 1
ATOM 696 N N . CYS A 1 83 ? 4.898 0.609 7.472 1.00 96.94 83 CYS A N 1
ATOM 697 C CA . CYS A 1 83 ? 3.768 0.279 8.336 1.00 96.94 83 CYS A CA 1
ATOM 698 C C . CYS A 1 83 ? 4.209 0.118 9.790 1.00 96.94 83 CYS A C 1
ATOM 700 O O . CYS A 1 83 ? 3.549 0.661 10.668 1.00 96.94 83 CYS A O 1
ATOM 702 N N . GLU A 1 84 ? 5.351 -0.525 10.028 1.00 96.62 84 GLU A N 1
ATOM 703 C CA . GLU A 1 84 ? 5.949 -0.642 11.359 1.00 96.62 84 GLU A CA 1
ATOM 704 C C . GLU A 1 84 ? 6.260 0.738 11.956 1.00 96.62 84 GLU A C 1
ATOM 706 O O . GLU A 1 84 ? 5.806 1.045 13.055 1.00 96.62 84 GLU A O 1
ATOM 711 N N . GLU A 1 85 ? 6.907 1.631 11.194 1.00 96.81 85 GLU A N 1
ATOM 712 C CA . GLU A 1 85 ? 7.199 3.007 11.634 1.00 96.81 85 GLU A CA 1
ATOM 713 C C . GLU A 1 85 ? 5.934 3.793 12.030 1.00 96.81 85 GLU A C 1
ATOM 715 O O . GLU A 1 85 ? 5.974 4.662 12.903 1.00 96.81 85 GLU A O 1
ATOM 720 N N . LYS A 1 86 ? 4.808 3.548 11.350 1.00 95.50 86 LYS A N 1
ATOM 721 C CA . LYS A 1 86 ? 3.557 4.296 11.548 1.00 95.50 86 LYS A CA 1
ATOM 722 C C . LYS A 1 86 ? 2.546 3.598 12.453 1.00 95.50 86 LYS A C 1
ATOM 724 O O . LYS A 1 86 ? 1.469 4.169 12.659 1.00 95.50 86 LYS A O 1
ATOM 729 N N . GLU A 1 87 ? 2.883 2.419 12.977 1.00 93.44 87 GLU A N 1
ATOM 730 C CA . GLU A 1 87 ? 1.967 1.543 13.716 1.00 93.44 87 GLU A CA 1
ATOM 731 C C . GLU A 1 87 ? 0.685 1.260 12.907 1.00 93.44 87 GLU A C 1
ATOM 733 O O . GLU A 1 87 ? -0.445 1.373 13.393 1.00 93.44 87 GLU A O 1
ATOM 738 N N . TRP A 1 88 ? 0.856 0.974 11.616 1.00 95.44 88 TRP A N 1
ATOM 739 C CA . TRP A 1 88 ? -0.211 0.469 10.759 1.00 95.44 88 TRP A CA 1
ATOM 740 C C . TRP A 1 88 ? -0.121 -1.049 10.677 1.00 95.44 88 TRP A C 1
ATOM 742 O O . TRP A 1 88 ? 0.970 -1.607 10.617 1.00 95.44 88 TRP A O 1
ATOM 752 N N . ASP A 1 89 ? -1.273 -1.709 10.621 1.00 92.75 89 ASP A N 1
ATOM 753 C CA . ASP A 1 89 ? -1.373 -3.165 10.640 1.00 92.75 89 ASP A CA 1
ATOM 754 C C . ASP A 1 89 ? -1.568 -3.708 9.217 1.00 92.75 89 ASP A C 1
ATOM 756 O O . ASP A 1 89 ? -2.699 -3.684 8.705 1.00 92.75 89 ASP A O 1
ATOM 760 N N . PRO A 1 90 ? -0.509 -4.204 8.547 1.00 91.19 90 PRO A N 1
ATOM 761 C CA . PRO A 1 90 ? -0.641 -4.842 7.246 1.00 91.19 90 PRO A CA 1
ATOM 762 C C . PRO A 1 90 ? -1.374 -6.176 7.407 1.00 91.19 90 PRO A C 1
ATOM 764 O O . PRO A 1 90 ? -0.924 -7.080 8.114 1.00 91.19 90 PRO A O 1
ATOM 767 N N . LEU A 1 91 ? -2.521 -6.317 6.746 1.00 85.31 91 LEU A N 1
ATOM 768 C CA . LEU A 1 91 ? -3.330 -7.534 6.830 1.00 85.31 91 LEU A CA 1
ATOM 769 C C . LEU A 1 91 ? -2.994 -8.489 5.687 1.00 85.31 91 LEU A C 1
ATOM 771 O O . LEU A 1 91 ? -2.848 -9.685 5.925 1.00 85.31 91 LEU A O 1
ATOM 775 N N . ALA A 1 92 ? -2.829 -7.947 4.478 1.00 82.81 92 ALA A N 1
ATOM 776 C CA . ALA A 1 92 ? -2.393 -8.679 3.295 1.00 82.81 92 ALA A CA 1
ATOM 777 C C . ALA A 1 92 ? -1.737 -7.724 2.295 1.00 82.81 92 ALA A C 1
ATOM 779 O O . ALA A 1 92 ? -2.245 -6.628 2.066 1.00 82.81 92 ALA A O 1
ATOM 780 N N . LEU A 1 93 ? -0.636 -8.137 1.671 1.00 84.12 93 LEU A N 1
ATOM 781 C CA . LEU A 1 93 ? 0.055 -7.358 0.645 1.00 84.12 93 LEU A CA 1
ATOM 782 C C . LEU A 1 93 ? 0.376 -8.248 -0.549 1.00 84.12 93 LEU A C 1
ATOM 784 O O . LEU A 1 93 ? 1.126 -9.214 -0.430 1.00 84.12 93 LEU A O 1
ATOM 788 N N . GLN A 1 94 ? -0.129 -7.862 -1.714 1.00 80.25 94 GLN A N 1
ATOM 789 C CA . GLN A 1 94 ? 0.111 -8.548 -2.972 1.00 80.25 94 GLN A CA 1
ATOM 790 C C . GLN A 1 94 ? 0.678 -7.563 -3.991 1.00 80.25 94 GLN A C 1
ATOM 792 O O . GLN A 1 94 ? 0.101 -6.509 -4.263 1.00 80.25 94 GLN A O 1
ATOM 797 N N . VAL A 1 95 ? 1.827 -7.916 -4.561 1.00 85.69 95 VAL A N 1
ATOM 798 C CA . VAL A 1 95 ? 2.528 -7.110 -5.563 1.00 85.69 95 VAL A CA 1
ATOM 799 C C . VAL A 1 95 ? 2.518 -7.885 -6.870 1.00 85.69 95 VAL A C 1
ATOM 801 O O . VAL A 1 95 ? 3.175 -8.920 -6.980 1.00 85.69 95 VAL A O 1
ATOM 804 N N . MET A 1 96 ? 1.758 -7.376 -7.832 1.00 81.25 96 MET A N 1
ATOM 805 C CA . MET A 1 96 ? 1.637 -7.896 -9.192 1.00 81.25 96 MET A CA 1
ATOM 806 C C . MET A 1 96 ? 2.544 -7.094 -10.122 1.00 81.25 96 MET A C 1
ATOM 808 O O . MET A 1 96 ? 2.859 -5.949 -9.799 1.00 81.25 96 MET A O 1
ATOM 812 N N . PRO A 1 97 ? 2.934 -7.621 -11.296 1.00 83.19 97 PRO A N 1
ATOM 813 C CA . PRO A 1 97 ? 3.896 -6.949 -12.171 1.00 83.19 97 PRO A CA 1
ATOM 814 C C . PRO A 1 97 ? 3.542 -5.494 -12.518 1.00 83.19 97 PRO A C 1
ATOM 816 O O . PRO A 1 97 ? 4.442 -4.665 -12.658 1.00 83.19 97 PRO A O 1
ATOM 819 N N . ASP A 1 98 ? 2.252 -5.172 -12.640 1.00 81.31 98 ASP A N 1
ATOM 820 C CA . ASP A 1 98 ? 1.735 -3.858 -13.035 1.00 81.31 98 ASP A CA 1
ATOM 821 C C . ASP A 1 98 ? 0.891 -3.139 -11.967 1.00 81.31 98 ASP A C 1
ATOM 823 O O . ASP A 1 98 ? 0.423 -2.028 -12.228 1.00 81.31 98 ASP A O 1
ATOM 827 N N . HIS A 1 99 ? 0.666 -3.726 -10.787 1.00 83.19 99 HIS A N 1
ATOM 828 C CA . HIS A 1 99 ? -0.145 -3.113 -9.727 1.00 83.19 99 HIS A CA 1
ATOM 829 C C . HIS A 1 99 ? 0.089 -3.738 -8.346 1.00 83.19 99 HIS A C 1
ATOM 831 O O . HIS A 1 99 ? 0.664 -4.811 -8.214 1.00 83.19 99 HIS A O 1
ATOM 837 N N . ILE A 1 100 ? -0.368 -3.059 -7.296 1.00 85.94 100 ILE A N 1
ATOM 838 C CA . ILE A 1 100 ? -0.297 -3.539 -5.912 1.00 85.94 100 ILE A CA 1
ATOM 839 C C . ILE A 1 100 ? -1.694 -3.557 -5.323 1.00 85.94 100 ILE A C 1
ATOM 841 O O . ILE A 1 100 ? -2.409 -2.567 -5.451 1.00 85.94 100 ILE A O 1
ATOM 845 N N . HIS A 1 101 ? -2.036 -4.641 -4.632 1.00 83.50 101 HIS A N 1
ATOM 846 C CA . HIS A 1 101 ? -3.138 -4.688 -3.682 1.00 83.50 101 HIS A CA 1
ATOM 847 C C . HIS A 1 101 ? -2.565 -4.667 -2.271 1.00 83.50 101 HIS A C 1
ATOM 849 O O . HIS A 1 101 ? -1.779 -5.539 -1.902 1.00 83.50 101 HIS A O 1
ATOM 855 N N . PHE A 1 102 ? -2.966 -3.686 -1.470 1.00 87.88 102 PHE A N 1
ATOM 856 C CA . PHE A 1 102 ? -2.549 -3.604 -0.080 1.00 87.88 102 PHE A C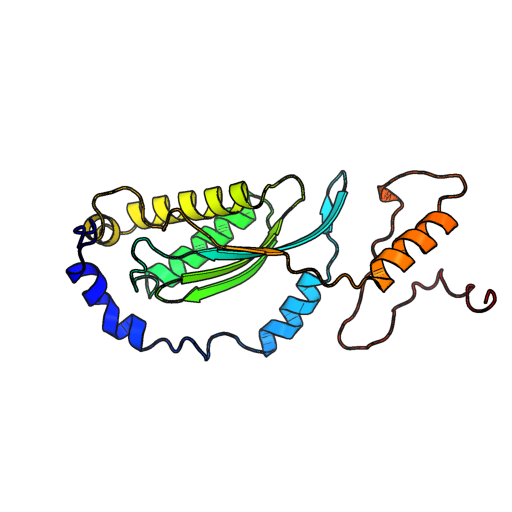A 1
ATOM 857 C C . PHE A 1 102 ? -3.756 -3.453 0.828 1.00 87.88 102 PHE A C 1
ATOM 859 O O . PHE A 1 102 ? -4.477 -2.457 0.780 1.00 87.88 102 PHE A O 1
ATOM 866 N N . PHE A 1 103 ? -3.970 -4.468 1.651 1.00 87.12 103 PHE A N 1
ATOM 867 C CA . PHE A 1 103 ? -5.003 -4.493 2.656 1.00 87.12 103 PHE A CA 1
ATOM 868 C C . PHE A 1 103 ? -4.401 -4.121 4.014 1.00 87.12 103 PHE A C 1
ATOM 870 O O . PHE A 1 103 ? -3.524 -4.816 4.532 1.00 87.12 103 PHE A O 1
ATOM 877 N N . LEU A 1 104 ? -4.849 -2.997 4.568 1.00 91.06 104 LEU A N 1
ATOM 878 C CA . LEU A 1 104 ? -4.193 -2.306 5.676 1.00 91.06 104 LEU A CA 1
ATOM 879 C C . LEU A 1 104 ? -5.227 -1.799 6.680 1.00 91.06 104 LEU A C 1
ATOM 881 O O . LEU A 1 104 ? -6.184 -1.128 6.296 1.00 91.06 104 LEU A O 1
ATOM 885 N N . SER A 1 105 ? -5.004 -2.057 7.965 1.00 92.88 105 SER A N 1
ATOM 886 C CA . SER A 1 105 ? -5.722 -1.387 9.050 1.00 92.88 105 SER A CA 1
ATOM 887 C C . SER A 1 105 ? -4.867 -0.255 9.609 1.00 92.88 105 SER A C 1
ATOM 889 O O . SER A 1 105 ? -3.670 -0.425 9.834 1.00 92.88 105 SER A O 1
ATOM 891 N N . ALA A 1 106 ? -5.472 0.904 9.852 1.00 94.12 106 ALA A N 1
ATOM 892 C CA . ALA A 1 106 ? -4.777 2.056 10.411 1.00 94.12 106 ALA A CA 1
ATOM 893 C C . ALA A 1 106 ? -5.650 2.780 11.448 1.00 94.12 106 ALA A C 1
ATOM 895 O O . ALA A 1 106 ? -6.876 2.803 11.302 1.00 94.12 106 ALA A O 1
ATOM 896 N N . PRO A 1 107 ? -5.042 3.414 12.469 1.00 93.25 107 PRO A N 1
ATOM 897 C CA . PRO A 1 107 ? -5.775 4.226 13.433 1.00 93.25 107 PRO A CA 1
ATOM 898 C C . PRO A 1 107 ? -6.619 5.325 12.764 1.00 93.25 107 PRO A C 1
ATOM 900 O O . PRO A 1 107 ? -6.153 5.940 11.801 1.00 93.25 107 PRO A O 1
ATOM 903 N N . PRO A 1 108 ? -7.794 5.679 13.322 1.00 92.12 108 PRO A N 1
ATOM 904 C CA . PRO A 1 108 ? -8.751 6.608 12.702 1.00 92.12 108 PRO A CA 1
ATOM 905 C C . PRO A 1 108 ? -8.219 8.036 12.507 1.00 92.12 108 PRO A C 1
ATOM 907 O O . PRO A 1 108 ? -8.793 8.811 11.751 1.00 92.12 108 PRO A O 1
ATOM 910 N N . LYS A 1 109 ? -7.100 8.393 13.155 1.00 93.75 109 LYS A N 1
ATOM 911 C CA . LYS A 1 109 ? -6.400 9.670 12.935 1.00 93.75 109 LYS A CA 1
ATOM 912 C C . LYS A 1 109 ? -5.821 9.804 11.520 1.00 93.75 109 LYS A C 1
ATOM 914 O O . LYS A 1 109 ? -5.506 10.911 11.091 1.00 93.75 109 LYS A O 1
ATOM 919 N N . TRP A 1 110 ? -5.613 8.689 10.820 1.00 95.50 110 TRP A N 1
ATOM 920 C CA . TRP A 1 110 ? -4.990 8.670 9.505 1.00 95.50 110 TRP A CA 1
ATOM 921 C C . TRP A 1 110 ? -6.041 8.687 8.399 1.00 95.50 110 TRP A C 1
ATOM 923 O O . TRP A 1 110 ? -6.803 7.740 8.225 1.00 95.50 110 TRP A O 1
ATOM 933 N N . ALA A 1 111 ? -6.033 9.751 7.597 1.00 96.06 111 ALA A N 1
ATOM 934 C CA . ALA A 1 111 ? -6.826 9.799 6.377 1.00 96.06 111 ALA A CA 1
ATOM 935 C C . ALA A 1 111 ? -6.290 8.784 5.343 1.00 96.06 111 ALA A C 1
ATOM 937 O O . ALA A 1 111 ? -5.068 8.706 5.160 1.00 96.06 111 ALA A O 1
ATOM 938 N N . PRO A 1 112 ? -7.155 8.077 4.588 1.00 95.94 112 PRO A N 1
ATOM 939 C CA . PRO A 1 112 ? -6.713 7.102 3.584 1.00 95.94 112 PRO A CA 1
ATOM 940 C C . PRO A 1 112 ? -5.766 7.695 2.533 1.00 95.94 112 PRO A C 1
ATOM 942 O O . PRO A 1 112 ? -4.780 7.073 2.137 1.00 95.94 112 PRO A O 1
ATOM 945 N N . SER A 1 113 ? -6.022 8.943 2.136 1.00 97.06 113 SER A N 1
ATOM 946 C CA . SER A 1 113 ? -5.178 9.704 1.213 1.00 97.06 113 SER A CA 1
ATOM 947 C C . SER A 1 113 ? -3.775 9.961 1.761 1.00 97.06 113 SER A C 1
ATOM 949 O O . SER A 1 113 ? -2.802 9.931 1.007 1.00 97.06 113 SER A O 1
ATOM 951 N N . LYS A 1 114 ? -3.647 10.174 3.075 1.00 97.69 114 LYS A N 1
ATOM 952 C CA . LYS A 1 114 ? -2.354 10.383 3.727 1.00 97.69 114 LYS A CA 1
ATOM 953 C C . LYS A 1 114 ? -1.564 9.081 3.810 1.00 97.69 114 LYS A C 1
ATOM 955 O O . LYS A 1 114 ? -0.369 9.089 3.530 1.00 97.69 114 LYS A O 1
ATOM 960 N N . ILE A 1 115 ? -2.233 7.970 4.117 1.00 97.75 115 ILE A N 1
ATOM 961 C CA . ILE A 1 115 ? -1.607 6.643 4.182 1.00 97.75 115 ILE A CA 1
ATOM 962 C C . ILE A 1 115 ? -0.971 6.290 2.835 1.00 97.75 115 ILE A C 1
ATOM 964 O O . ILE A 1 115 ? 0.235 6.057 2.748 1.00 97.75 115 ILE A O 1
ATOM 968 N N . VAL A 1 116 ? -1.759 6.319 1.758 1.00 97.50 116 VAL A N 1
ATOM 969 C CA . VAL A 1 116 ? -1.256 5.947 0.431 1.00 97.50 116 VAL A CA 1
ATOM 970 C C . VAL A 1 116 ? -0.175 6.914 -0.070 1.00 97.50 116 VAL A C 1
ATOM 972 O O . VAL A 1 116 ? 0.756 6.492 -0.757 1.00 97.50 116 VAL A O 1
ATOM 975 N N . GLN A 1 117 ? -0.251 8.203 0.292 1.00 97.38 117 GLN A N 1
ATOM 976 C CA . GLN A 1 117 ? 0.778 9.191 -0.036 1.00 97.38 117 GLN A CA 1
ATOM 977 C C . GLN A 1 117 ? 2.123 8.823 0.602 1.00 97.38 117 GLN A C 1
ATOM 979 O O . GLN A 1 117 ? 3.138 8.827 -0.096 1.00 97.38 117 GLN A O 1
ATOM 984 N N . GLU A 1 118 ? 2.140 8.497 1.896 1.00 97.81 118 GLU A N 1
ATOM 985 C CA . GLU A 1 118 ? 3.353 8.090 2.618 1.00 97.81 118 GLU A CA 1
ATOM 986 C C . GLU A 1 118 ? 3.948 6.812 2.013 1.00 97.81 118 GLU A C 1
ATOM 988 O O . GLU A 1 118 ? 5.132 6.785 1.672 1.00 97.81 118 GLU A O 1
ATOM 993 N N . LEU A 1 119 ? 3.116 5.789 1.781 1.00 98.06 119 LEU A N 1
ATOM 994 C CA . LEU A 1 119 ? 3.543 4.511 1.200 1.00 98.06 119 LEU A CA 1
ATOM 995 C C . LEU A 1 119 ? 4.161 4.690 -0.193 1.00 98.06 119 LEU A C 1
ATOM 997 O O . LEU A 1 119 ? 5.267 4.208 -0.458 1.00 98.06 119 LEU A O 1
ATOM 1001 N N . LYS A 1 120 ? 3.486 5.427 -1.085 1.00 97.19 120 LYS A N 1
ATOM 1002 C CA . LYS A 1 120 ? 3.962 5.679 -2.455 1.00 97.19 120 LYS A CA 1
ATOM 1003 C C . LYS A 1 120 ? 5.230 6.530 -2.463 1.00 97.19 120 LYS A C 1
ATOM 1005 O O . LYS A 1 120 ? 6.176 6.213 -3.184 1.00 97.19 120 LYS A O 1
ATOM 1010 N N . THR A 1 121 ? 5.276 7.593 -1.663 1.00 96.88 121 THR A N 1
ATOM 1011 C CA . THR A 1 121 ? 6.428 8.510 -1.626 1.00 96.88 121 THR A CA 1
ATOM 1012 C C . THR A 1 121 ? 7.666 7.805 -1.083 1.00 96.88 121 THR A C 1
ATOM 1014 O O . THR A 1 121 ? 8.746 7.892 -1.672 1.00 96.88 121 THR A O 1
ATOM 1017 N N . TYR A 1 122 ? 7.502 7.060 0.010 1.00 97.69 122 TYR A N 1
ATOM 1018 C CA . TYR A 1 122 ? 8.590 6.345 0.658 1.00 97.69 122 TYR A CA 1
ATOM 1019 C C . TYR A 1 122 ? 9.190 5.262 -0.244 1.00 97.69 122 TYR A C 1
ATOM 1021 O O . TYR A 1 122 ? 10.395 5.290 -0.511 1.00 97.69 122 TYR A O 1
ATOM 1029 N N . SER A 1 123 ? 8.343 4.378 -0.782 1.00 97.25 123 SER A N 1
ATOM 1030 C CA . SER A 1 123 ? 8.766 3.289 -1.672 1.00 97.25 123 SER A CA 1
ATOM 1031 C C . SER A 1 123 ? 9.380 3.804 -2.978 1.00 97.25 123 SER A C 1
ATOM 1033 O O . SER A 1 123 ? 10.442 3.330 -3.375 1.00 97.25 123 SER A O 1
ATOM 1035 N N . SER A 1 124 ? 8.791 4.830 -3.610 1.00 96.38 124 SER A N 1
ATOM 1036 C CA . SER A 1 124 ? 9.344 5.457 -4.825 1.00 96.38 124 SER A CA 1
ATOM 1037 C C . SER A 1 124 ? 10.762 5.974 -4.590 1.00 96.38 124 SER A C 1
ATOM 1039 O O . SER A 1 124 ? 11.677 5.685 -5.361 1.00 96.38 124 SER A O 1
ATOM 1041 N N . ARG A 1 125 ? 10.969 6.716 -3.497 1.00 96.31 125 ARG A N 1
ATOM 1042 C CA . ARG A 1 125 ? 12.274 7.290 -3.157 1.00 96.31 125 ARG A CA 1
ATOM 1043 C C . ARG A 1 125 ? 13.318 6.208 -2.874 1.00 96.31 125 ARG A C 1
ATOM 1045 O O . ARG A 1 125 ? 14.474 6.371 -3.258 1.00 96.31 125 ARG A O 1
ATOM 1052 N N . LEU A 1 126 ? 12.952 5.123 -2.192 1.00 97.06 126 LEU A N 1
ATOM 1053 C CA . LEU A 1 126 ? 13.884 4.032 -1.895 1.00 97.06 126 LEU A CA 1
ATOM 1054 C C . LEU A 1 126 ? 14.253 3.230 -3.139 1.00 97.06 126 LEU A C 1
ATOM 1056 O O . LEU A 1 126 ? 15.443 3.068 -3.404 1.00 97.06 126 LEU A O 1
ATOM 1060 N N . LEU A 1 127 ? 13.269 2.842 -3.952 1.00 96.19 127 LEU A N 1
ATOM 1061 C CA . LEU A 1 127 ? 13.512 2.170 -5.228 1.00 96.19 127 LEU A CA 1
ATOM 1062 C C . LEU A 1 127 ? 14.410 3.002 -6.140 1.00 96.19 127 LEU A C 1
ATOM 1064 O O . LEU A 1 127 ? 15.410 2.501 -6.649 1.00 96.19 127 LEU A O 1
ATOM 1068 N N . ARG A 1 128 ? 14.097 4.294 -6.302 1.00 94.38 128 ARG A N 1
ATOM 1069 C CA . ARG A 1 128 ? 14.899 5.196 -7.133 1.00 94.38 128 ARG A CA 1
ATOM 1070 C C . ARG A 1 128 ? 16.307 5.384 -6.604 1.00 94.38 128 ARG A C 1
ATOM 1072 O O . ARG A 1 128 ? 17.186 5.621 -7.417 1.00 94.38 128 ARG A O 1
ATOM 1079 N N . ARG A 1 129 ? 16.552 5.302 -5.293 1.00 94.94 129 ARG A N 1
ATOM 1080 C CA . ARG A 1 129 ? 17.915 5.373 -4.739 1.00 94.94 129 ARG A CA 1
ATOM 1081 C C . ARG A 1 129 ? 18.680 4.075 -4.966 1.00 94.94 129 ARG A C 1
ATOM 1083 O O . ARG A 1 129 ? 19.799 4.131 -5.472 1.00 94.94 129 ARG A O 1
ATOM 1090 N N . LYS A 1 130 ? 18.056 2.937 -4.660 1.00 96.50 130 LYS A N 1
ATOM 1091 C CA . LYS A 1 130 ? 18.674 1.609 -4.736 1.00 96.50 130 LYS A CA 1
ATOM 1092 C C . LYS A 1 130 ? 18.946 1.157 -6.174 1.00 96.50 130 LYS A C 1
ATOM 1094 O O . LYS A 1 130 ? 19.989 0.571 -6.436 1.00 96.50 130 LYS A O 1
ATOM 1099 N N . TYR A 1 131 ? 18.060 1.480 -7.116 1.00 94.94 131 TYR A N 1
ATOM 1100 C CA . TYR A 1 131 ? 18.127 0.979 -8.487 1.00 94.94 131 TYR A CA 1
ATOM 1101 C C . TYR A 1 131 ? 18.315 2.098 -9.512 1.00 94.94 131 TYR A C 1
ATOM 1103 O O . TYR A 1 131 ? 17.387 2.843 -9.835 1.00 94.94 131 TYR A O 1
ATOM 1111 N N . SER A 1 132 ? 19.512 2.175 -10.099 1.00 93.44 132 SER A N 1
ATOM 1112 C CA . SER A 1 132 ? 19.800 3.094 -11.211 1.00 93.44 132 SER A CA 1
ATOM 1113 C C . SER A 1 132 ? 18.905 2.840 -12.424 1.00 93.44 132 SER A C 1
ATOM 1115 O O . SER A 1 132 ? 18.472 3.796 -13.064 1.00 93.44 132 SER A O 1
ATOM 1117 N N . ILE A 1 133 ? 18.548 1.580 -12.686 1.00 93.69 133 ILE A N 1
ATOM 1118 C CA . ILE A 1 133 ? 17.667 1.186 -13.792 1.00 93.69 133 ILE A CA 1
ATOM 1119 C C . ILE A 1 133 ? 16.263 1.808 -13.687 1.00 93.69 133 ILE A C 1
ATOM 1121 O O . ILE A 1 133 ? 15.679 2.173 -14.702 1.00 93.69 133 ILE A O 1
ATOM 1125 N N . ILE A 1 134 ? 15.751 2.057 -12.474 1.00 92.62 134 ILE A N 1
ATOM 1126 C CA . ILE A 1 134 ? 14.474 2.766 -12.280 1.00 92.62 134 ILE A CA 1
ATOM 1127 C C . ILE A 1 134 ? 14.594 4.239 -12.701 1.00 92.62 134 ILE A C 1
ATOM 1129 O O . ILE A 1 134 ? 13.671 4.782 -13.307 1.00 92.62 134 ILE A O 1
ATOM 1133 N N . ARG A 1 135 ? 15.746 4.877 -12.447 1.00 92.00 135 ARG A N 1
ATOM 1134 C CA . ARG A 1 135 ? 16.032 6.252 -12.903 1.00 92.00 135 ARG A CA 1
ATOM 1135 C C . ARG A 1 135 ? 16.264 6.328 -14.416 1.00 92.00 135 ARG A C 1
ATOM 1137 O O . ARG A 1 135 ? 15.991 7.351 -15.029 1.00 92.00 135 ARG A O 1
ATOM 1144 N N . GLN A 1 136 ? 16.749 5.247 -15.027 1.00 91.06 136 GLN A N 1
ATOM 1145 C CA . GLN A 1 136 ? 16.864 5.136 -16.486 1.00 91.06 136 GLN A CA 1
ATOM 1146 C C . GLN A 1 136 ? 15.503 4.895 -17.154 1.00 91.06 136 GLN A C 1
ATOM 1148 O O . GLN A 1 136 ? 15.278 5.358 -18.272 1.00 91.06 136 GLN A O 1
ATOM 1153 N N . MET A 1 137 ? 14.586 4.194 -16.474 1.00 90.38 137 MET A N 1
ATOM 1154 C CA . MET A 1 137 ? 13.216 3.989 -16.947 1.00 90.38 137 MET A CA 1
ATOM 1155 C C . MET A 1 137 ? 12.452 5.314 -17.033 1.00 90.38 137 MET A C 1
ATOM 1157 O O . MET A 1 137 ? 11.731 5.542 -18.004 1.00 90.38 137 MET A O 1
ATOM 1161 N N . ARG A 1 138 ? 12.576 6.178 -16.019 1.00 87.81 138 ARG A N 1
ATOM 1162 C CA . ARG A 1 138 ? 11.920 7.491 -15.974 1.00 87.81 138 ARG A CA 1
ATOM 1163 C C . ARG A 1 138 ? 12.873 8.535 -15.411 1.00 87.81 138 ARG A C 1
ATOM 1165 O O . ARG A 1 138 ? 13.341 8.406 -14.285 1.00 87.81 138 ARG A O 1
ATOM 1172 N N . THR A 1 139 ? 13.089 9.595 -16.183 1.00 80.62 139 THR A N 1
ATOM 1173 C CA . THR A 1 139 ? 13.901 10.753 -15.777 1.00 80.62 139 THR A CA 1
ATOM 1174 C C . THR A 1 139 ? 13.209 11.626 -14.734 1.00 80.62 139 THR A C 1
ATOM 1176 O O . THR A 1 139 ? 13.868 12.392 -14.039 1.00 80.62 139 THR A O 1
ATOM 1179 N N . SER A 1 140 ? 11.884 11.518 -14.621 1.00 82.69 140 SER A N 1
ATOM 1180 C CA . SER A 1 140 ? 11.082 12.200 -13.614 1.00 82.69 140 SER A CA 1
ATOM 1181 C C . SER A 1 140 ? 10.970 11.393 -12.320 1.00 82.69 140 SER A C 1
ATOM 1183 O O . SER A 1 140 ? 11.017 10.164 -12.300 1.00 82.69 140 SER A O 1
ATOM 1185 N N . ASP A 1 141 ? 10.726 12.107 -11.228 1.00 82.94 141 ASP A N 1
ATOM 1186 C CA . ASP A 1 141 ? 10.696 11.570 -9.866 1.00 82.94 141 ASP A CA 1
ATOM 1187 C C . ASP A 1 141 ? 9.453 10.719 -9.517 1.00 82.94 141 ASP A C 1
ATOM 1189 O O . ASP A 1 141 ? 9.269 10.290 -8.371 1.00 82.94 141 ASP A O 1
ATOM 1193 N N . ASP A 1 142 ? 8.599 10.440 -10.504 1.00 83.81 142 ASP A N 1
ATOM 1194 C CA . ASP A 1 142 ? 7.299 9.791 -10.356 1.00 83.81 142 ASP A CA 1
ATOM 1195 C C . ASP A 1 142 ? 7.315 8.308 -10.771 1.00 83.81 142 ASP A C 1
ATOM 1197 O O . ASP A 1 142 ? 6.946 7.929 -11.883 1.00 83.81 142 ASP A O 1
ATOM 1201 N N . PHE A 1 143 ? 7.701 7.435 -9.837 1.00 92.12 143 PHE A N 1
ATOM 1202 C CA . PHE A 1 143 ? 7.627 5.984 -10.047 1.00 92.12 143 PHE A CA 1
ATOM 1203 C C . PHE A 1 143 ? 6.181 5.459 -10.097 1.00 92.12 143 PHE A C 1
ATOM 1205 O O . PHE A 1 143 ? 5.844 4.623 -10.932 1.00 92.12 143 PHE A O 1
ATOM 1212 N N . TRP A 1 144 ? 5.306 5.972 -9.229 1.00 94.44 144 TRP A N 1
ATOM 1213 C CA . TRP A 1 144 ? 3.899 5.573 -9.153 1.00 94.44 144 TRP A CA 1
ATOM 1214 C C . TRP A 1 144 ? 2.993 6.500 -9.971 1.00 94.44 144 TRP A C 1
ATOM 1216 O O . TRP A 1 144 ? 3.279 7.689 -10.130 1.00 94.44 144 TRP A O 1
ATOM 1226 N N . ALA A 1 145 ? 1.852 5.989 -10.442 1.00 89.75 145 ALA A N 1
ATOM 1227 C CA . ALA A 1 145 ? 0.784 6.843 -10.959 1.00 89.75 145 ALA A CA 1
ATOM 1228 C C . ALA A 1 145 ? 0.266 7.791 -9.863 1.00 89.75 145 ALA A C 1
ATOM 1230 O O . ALA A 1 145 ? 0.352 7.474 -8.680 1.00 89.75 145 ALA A O 1
ATOM 1231 N N . SER A 1 146 ? -0.275 8.956 -10.229 1.00 89.44 146 SER A N 1
ATOM 1232 C CA . SER A 1 146 ? -0.835 9.905 -9.252 1.00 89.44 146 SER A CA 1
ATOM 1233 C C . SER A 1 146 ? -2.066 9.322 -8.554 1.00 89.44 146 SER A C 1
ATOM 1235 O O . SER A 1 146 ? -2.145 9.345 -7.326 1.00 89.44 146 SER A O 1
ATOM 1237 N N . GLY A 1 147 ? -2.967 8.720 -9.333 1.00 87.44 147 GLY A N 1
ATOM 1238 C CA . GLY A 1 147 ? -4.171 8.058 -8.840 1.00 87.44 147 GLY A CA 1
ATOM 1239 C C . GLY A 1 147 ? -3.903 6.818 -7.982 1.00 87.44 147 GLY A C 1
ATOM 1240 O O . GLY A 1 147 ? -2.801 6.257 -7.956 1.00 87.44 147 GLY A O 1
ATOM 1241 N N . TYR A 1 148 ? -4.936 6.419 -7.252 1.00 91.56 148 TYR A N 1
ATOM 1242 C CA . TYR A 1 148 ? -5.040 5.181 -6.487 1.00 91.56 148 TYR A CA 1
ATOM 1243 C C . TYR A 1 148 ? -6.529 4.891 -6.259 1.00 91.56 148 TYR A C 1
ATOM 1245 O O . TYR A 1 148 ? -7.358 5.798 -6.325 1.00 91.56 148 TYR A O 1
ATOM 1253 N N . TYR A 1 149 ? -6.853 3.636 -5.992 1.00 87.75 149 TYR A N 1
ATOM 1254 C CA . TYR A 1 149 ? -8.149 3.206 -5.494 1.00 87.75 149 TYR A CA 1
ATOM 1255 C C . TYR A 1 149 ? -8.043 2.943 -3.994 1.00 87.75 149 TYR A C 1
ATOM 1257 O O . TYR A 1 149 ? -7.014 2.458 -3.510 1.00 87.75 149 TYR A O 1
ATOM 1265 N N . VAL A 1 150 ? -9.112 3.262 -3.270 1.00 90.19 150 VAL A N 1
ATOM 1266 C CA . VAL A 1 150 ? -9.300 2.848 -1.885 1.00 90.19 150 VAL A CA 1
ATOM 1267 C C . VAL A 1 150 ? -10.754 2.455 -1.674 1.00 90.19 150 VAL A C 1
ATOM 1269 O O . VAL A 1 150 ? -11.661 3.220 -1.992 1.00 90.19 150 VAL A O 1
ATOM 1272 N N . GLY A 1 151 ? -10.965 1.264 -1.128 1.00 77.06 151 GLY A N 1
ATOM 1273 C CA . GLY A 1 151 ? -12.256 0.820 -0.615 1.00 77.06 151 GLY A CA 1
ATOM 1274 C C . GLY A 1 151 ? -12.133 0.471 0.860 1.00 77.06 151 GLY A C 1
ATOM 1275 O O . GLY A 1 151 ? -11.086 0.011 1.308 1.00 77.06 151 GLY A O 1
ATOM 1276 N N . THR A 1 152 ? -13.187 0.691 1.635 1.00 84.25 152 THR A N 1
ATOM 1277 C CA . THR A 1 152 ? -13.265 0.174 3.003 1.00 84.25 152 THR A CA 1
ATOM 1278 C C . THR A 1 152 ? -13.809 -1.242 2.971 1.00 84.25 152 THR A C 1
ATOM 1280 O O . THR A 1 152 ? -14.833 -1.494 2.339 1.00 84.25 152 THR A O 1
ATOM 1283 N N . ALA A 1 153 ? -13.163 -2.149 3.687 1.00 67.94 153 ALA A N 1
ATOM 1284 C CA . ALA A 1 153 ? -13.642 -3.504 3.883 1.00 67.94 153 ALA A CA 1
ATOM 1285 C C . ALA A 1 153 ? -13.991 -3.682 5.364 1.00 67.94 153 ALA A C 1
ATOM 1287 O O . ALA A 1 153 ? -13.120 -3.818 6.227 1.00 67.94 153 ALA A O 1
ATOM 1288 N N . GLY A 1 154 ? -15.288 -3.609 5.653 1.00 63.78 154 GLY A N 1
ATOM 1289 C CA . GLY A 1 154 ? -15.849 -3.837 6.978 1.00 63.78 154 GLY A CA 1
ATOM 1290 C C . GLY A 1 154 ? -16.723 -5.083 6.970 1.00 63.78 154 GLY A C 1
ATOM 1291 O O . GLY A 1 154 ? -17.474 -5.310 6.026 1.00 63.78 154 GLY A O 1
ATOM 1292 N N . HIS A 1 155 ? -16.641 -5.871 8.038 1.00 55.34 155 HIS A N 1
ATOM 1293 C CA . HIS A 1 155 ? -17.583 -6.950 8.322 1.00 55.34 155 HIS A CA 1
ATOM 1294 C C . HIS A 1 155 ? -18.527 -6.493 9.440 1.00 55.34 155 HIS A C 1
ATOM 1296 O O . HIS A 1 155 ? -18.527 -7.037 10.538 1.00 55.34 155 HIS A O 1
ATOM 1302 N N . ILE A 1 156 ? -19.253 -5.398 9.202 1.00 50.34 156 ILE A N 1
ATOM 1303 C CA . ILE A 1 156 ? -20.253 -4.895 10.146 1.00 50.34 156 ILE A CA 1
ATOM 1304 C C . ILE A 1 156 ? -21.603 -4.980 9.442 1.00 50.34 156 ILE A C 1
ATOM 1306 O O . ILE A 1 156 ? -21.893 -4.186 8.548 1.00 50.34 156 ILE A O 1
ATOM 1310 N N . THR A 1 157 ? -22.409 -5.973 9.816 1.00 52.44 157 THR A N 1
ATOM 1311 C CA . THR A 1 157 ? -23.792 -6.082 9.337 1.00 52.44 157 THR A CA 1
ATOM 1312 C C . THR A 1 157 ? -24.666 -5.018 9.999 1.00 52.44 157 THR A C 1
ATOM 1314 O O . THR A 1 157 ? -24.366 -4.549 11.102 1.00 52.44 157 THR A O 1
ATOM 1317 N N . ALA A 1 158 ? -25.772 -4.643 9.353 1.00 38.88 158 ALA A N 1
ATOM 1318 C CA . ALA A 1 158 ? -26.731 -3.704 9.931 1.00 38.88 158 ALA A CA 1
ATOM 1319 C C . ALA A 1 158 ? -27.275 -4.200 11.287 1.00 38.88 158 ALA A C 1
ATOM 1321 O O . ALA A 1 158 ? -27.430 -3.394 12.207 1.00 38.88 158 ALA A O 1
ATOM 1322 N N . GLU A 1 159 ? -27.468 -5.518 11.467 1.00 41.34 159 GLU A N 1
ATOM 1323 C CA . GLU A 1 159 ? -27.874 -6.075 12.765 1.00 41.34 159 GLU A CA 1
ATOM 1324 C C . GLU A 1 159 ? -26.806 -5.888 13.846 1.00 41.34 159 GLU A C 1
ATOM 1326 O O . GLU A 1 159 ? -27.146 -5.667 15.007 1.00 41.34 159 GLU A O 1
ATOM 1331 N N . SER A 1 160 ? -25.522 -5.946 13.485 1.00 43.75 160 SER A N 1
ATOM 1332 C CA . SER A 1 160 ? -24.416 -5.732 14.428 1.00 43.75 160 SER A CA 1
ATOM 1333 C C . SER A 1 160 ? -24.355 -4.281 14.909 1.00 43.75 160 SER A C 1
ATOM 1335 O O . SER A 1 160 ? -24.137 -4.038 16.095 1.00 43.75 160 SER A O 1
ATOM 1337 N N . VAL A 1 161 ? -24.628 -3.313 14.023 1.00 44.41 161 VAL A N 1
ATOM 1338 C CA . VAL A 1 161 ? -24.755 -1.894 14.405 1.00 44.41 161 VAL A CA 1
ATOM 1339 C C . VAL A 1 161 ? -25.960 -1.686 15.322 1.00 44.41 161 VAL A C 1
ATOM 1341 O O . VAL A 1 161 ? -25.828 -1.066 16.376 1.00 44.41 161 VAL A O 1
ATOM 1344 N N . ALA A 1 162 ? -27.124 -2.234 14.959 1.00 38.38 162 ALA A N 1
ATOM 1345 C CA . ALA A 1 162 ? -28.349 -2.104 15.748 1.00 38.38 162 ALA A CA 1
ATOM 1346 C C . ALA A 1 162 ? -28.214 -2.746 17.140 1.00 38.38 162 ALA A C 1
ATOM 1348 O O . ALA A 1 162 ? -28.630 -2.157 18.138 1.00 38.38 162 ALA A O 1
ATOM 1349 N N . ARG A 1 163 ? -27.577 -3.922 17.224 1.00 44.34 163 ARG A N 1
ATOM 1350 C CA . ARG A 1 163 ? -27.310 -4.617 18.488 1.00 44.34 163 ARG A CA 1
ATOM 1351 C C . ARG A 1 163 ? -26.298 -3.872 19.348 1.00 44.34 163 ARG A C 1
ATOM 1353 O O . ARG A 1 163 ? -26.547 -3.730 20.538 1.00 44.34 163 ARG A O 1
ATOM 1360 N N . TYR A 1 164 ? -25.223 -3.340 18.761 1.00 42.06 164 TYR A N 1
ATOM 1361 C CA . TYR A 1 164 ? -24.292 -2.468 19.476 1.00 42.06 164 TYR A CA 1
ATOM 1362 C C . TYR A 1 164 ? -25.036 -1.276 20.095 1.00 42.06 164 TYR A C 1
ATOM 1364 O O . TYR A 1 164 ? -24.952 -1.077 21.300 1.00 42.06 164 TYR A O 1
ATOM 1372 N N . ILE A 1 165 ? -25.854 -0.550 19.323 1.00 43.66 165 ILE A N 1
ATOM 1373 C CA . ILE A 1 165 ? -26.652 0.581 19.834 1.00 43.66 165 ILE A CA 1
ATOM 1374 C C . ILE A 1 165 ? -27.597 0.142 20.973 1.00 43.66 165 ILE A C 1
ATOM 1376 O O . ILE A 1 165 ? -27.690 0.821 21.997 1.00 43.66 165 ILE A O 1
ATOM 1380 N N . ALA A 1 166 ? -28.271 -1.004 20.833 1.00 44.78 166 ALA A N 1
ATOM 1381 C CA . ALA A 1 166 ? -29.206 -1.521 21.835 1.00 44.78 166 ALA A CA 1
ATOM 1382 C C . ALA A 1 166 ? -28.521 -2.000 23.132 1.00 44.78 166 ALA A C 1
ATOM 1384 O O . ALA A 1 166 ? -29.018 -1.738 24.229 1.00 44.78 166 ALA A O 1
ATOM 1385 N N . GLU A 1 167 ? -27.379 -2.685 23.027 1.00 47.47 167 GLU A N 1
ATOM 1386 C CA . GLU A 1 167 ? -26.584 -3.147 24.173 1.00 47.47 167 GLU A CA 1
ATOM 1387 C C . GLU A 1 167 ? -25.911 -1.981 24.905 1.00 47.47 167 GLU A C 1
ATOM 1389 O O . GLU A 1 167 ? -25.818 -2.005 26.134 1.00 47.47 167 GLU A O 1
ATOM 1394 N N . GLN A 1 168 ? -25.512 -0.935 24.173 1.0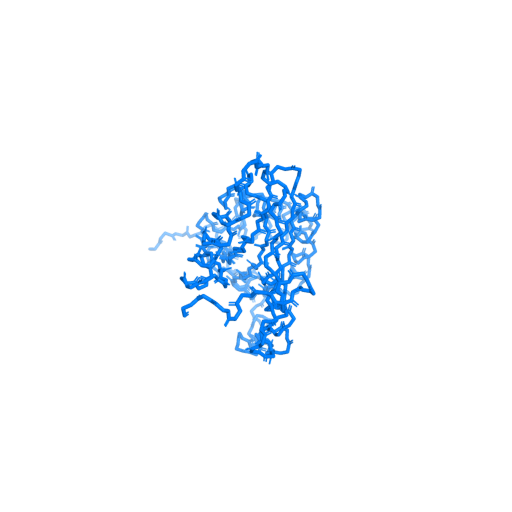0 38.56 168 GLN A N 1
ATOM 1395 C CA . GLN A 1 168 ? -24.994 0.296 24.763 1.00 38.56 168 GLN A CA 1
ATOM 1396 C C . GLN A 1 168 ? -26.057 1.032 25.577 1.00 38.56 168 GLN A C 1
ATOM 1398 O O . GLN A 1 168 ? -25.816 1.349 26.739 1.00 38.56 168 GLN A O 1
ATOM 1403 N N . ASN A 1 169 ? -27.266 1.212 25.042 1.00 46.53 169 ASN A N 1
ATOM 1404 C CA . ASN A 1 169 ? -28.354 1.858 25.785 1.00 46.53 169 ASN A CA 1
ATOM 1405 C C . ASN A 1 169 ? -28.711 1.127 27.096 1.00 46.53 169 ASN A C 1
ATOM 1407 O O . ASN A 1 169 ? -29.069 1.782 28.068 1.00 46.53 169 ASN A O 1
ATOM 1411 N N . LYS A 1 170 ? -28.562 -0.207 27.159 1.00 50.97 170 LYS A N 1
ATOM 1412 C CA . LYS A 1 170 ? -28.791 -0.994 28.387 1.00 50.97 170 LYS A CA 1
ATOM 1413 C C . LYS A 1 170 ? -27.664 -0.891 29.425 1.00 50.97 170 LYS A C 1
ATOM 1415 O O . LYS A 1 170 ? -27.938 -1.027 30.611 1.00 50.97 170 LYS A O 1
ATOM 1420 N N . LYS A 1 171 ? -26.403 -0.709 29.009 1.00 43.66 171 LYS A N 1
ATOM 1421 C CA . LYS A 1 171 ? -25.240 -0.609 29.923 1.00 43.66 171 LYS A CA 1
ATOM 1422 C C . LYS A 1 171 ? -24.959 0.827 30.399 1.00 43.66 171 LYS A C 1
ATOM 1424 O O . LYS A 1 171 ? -24.310 0.994 31.427 1.00 43.66 171 LYS A O 1
ATOM 1429 N N . LEU A 1 172 ? -25.433 1.842 29.671 1.00 40.50 172 LEU A N 1
ATOM 1430 C CA . LEU A 1 172 ? -25.145 3.267 29.904 1.00 40.50 172 LEU A CA 1
ATOM 1431 C C . LEU A 1 172 ? -26.129 3.974 30.861 1.00 40.50 172 LEU A C 1
ATOM 1433 O O . LEU A 1 172 ? -26.033 5.192 31.037 1.00 40.50 172 LEU A O 1
ATOM 1437 N N . GLU A 1 173 ? -27.039 3.250 31.529 1.00 47.97 173 GLU A N 1
ATOM 1438 C CA . GLU A 1 173 ? -27.795 3.783 32.675 1.00 47.97 173 GLU A CA 1
ATOM 1439 C C . GLU A 1 173 ? -26.822 4.124 33.826 1.00 47.97 173 GLU A C 1
ATOM 1441 O O . GLU A 1 173 ? -26.527 3.318 34.704 1.00 47.97 173 GLU A O 1
ATOM 1446 N N . GLY A 1 174 ? -26.271 5.343 33.794 1.00 47.75 174 GLY A N 1
ATOM 1447 C CA . GLY A 1 174 ? -25.509 5.956 34.888 1.00 47.75 174 GLY A CA 1
ATOM 1448 C C . GLY A 1 174 ? -23.982 6.031 34.740 1.00 47.75 174 GLY A C 1
ATOM 1449 O O . GLY A 1 174 ? -23.344 6.637 35.599 1.00 47.75 174 GLY A O 1
ATOM 1450 N N . LYS A 1 175 ? -23.362 5.489 33.679 1.00 45.25 175 LYS A N 1
ATOM 1451 C CA . LYS A 1 175 ? -21.909 5.628 33.421 1.00 45.25 175 LYS A CA 1
ATOM 1452 C C . LYS A 1 175 ? -21.624 5.814 31.934 1.00 45.25 175 LYS A C 1
ATOM 1454 O O . LYS A 1 175 ? -21.868 4.910 31.151 1.00 45.25 175 LYS A O 1
ATOM 1459 N N . TRP A 1 176 ? -21.078 6.970 31.557 1.00 40.81 176 TRP A N 1
ATOM 1460 C CA . TRP A 1 176 ? -20.724 7.306 30.175 1.00 40.81 176 TRP A CA 1
ATOM 1461 C C . TRP A 1 176 ? -19.207 7.457 30.037 1.00 40.81 176 TRP A C 1
ATOM 1463 O O . TRP A 1 176 ? -18.677 8.560 30.159 1.00 40.81 176 TRP A O 1
ATOM 1473 N N . HIS A 1 177 ? -18.496 6.357 29.778 1.00 47.62 177 HIS A N 1
ATOM 1474 C CA . HIS A 1 177 ? -17.085 6.410 29.389 1.00 47.62 177 HIS A CA 1
ATOM 1475 C C . HIS A 1 177 ? -16.822 5.522 28.165 1.00 47.62 177 HIS A C 1
ATOM 1477 O O . HIS A 1 177 ? -17.122 4.333 28.159 1.00 47.62 177 HIS A O 1
ATOM 1483 N N . LEU A 1 178 ? -16.217 6.094 27.115 1.00 40.56 178 LEU A N 1
ATOM 1484 C CA . LEU A 1 178 ? -15.971 5.434 25.818 1.00 40.56 178 LEU A CA 1
ATOM 1485 C C . LEU A 1 178 ? -15.104 4.158 25.921 1.00 40.56 178 LEU A C 1
ATOM 1487 O O . LEU A 1 178 ? -15.127 3.317 25.029 1.00 40.56 178 LEU A O 1
ATOM 1491 N N . PHE A 1 179 ? -14.328 3.993 26.994 1.00 46.88 179 PHE A N 1
ATOM 1492 C CA . PHE A 1 179 ? -13.464 2.820 27.193 1.00 46.88 179 PHE A CA 1
ATOM 1493 C C . PHE A 1 179 ? -14.128 1.687 27.973 1.00 46.88 179 PHE A C 1
ATOM 1495 O O . PHE A 1 179 ? -13.597 0.580 27.965 1.00 46.88 179 PHE A O 1
ATOM 1502 N N . ASP A 1 180 ? -15.295 1.942 28.570 1.00 43.06 180 ASP A N 1
ATOM 1503 C CA . ASP A 1 180 ? -16.133 0.910 29.195 1.00 43.06 180 ASP A CA 1
ATOM 1504 C C . ASP A 1 180 ? -16.903 0.100 28.130 1.00 43.06 180 ASP A C 1
ATOM 1506 O O . ASP A 1 180 ? -17.552 -0.906 28.423 1.00 43.06 180 ASP A O 1
ATOM 1510 N N . LEU A 1 181 ? -16.798 0.524 26.864 1.00 42.75 181 LEU A N 1
ATOM 1511 C CA . LEU A 1 181 ? -17.269 -0.200 25.695 1.00 42.75 181 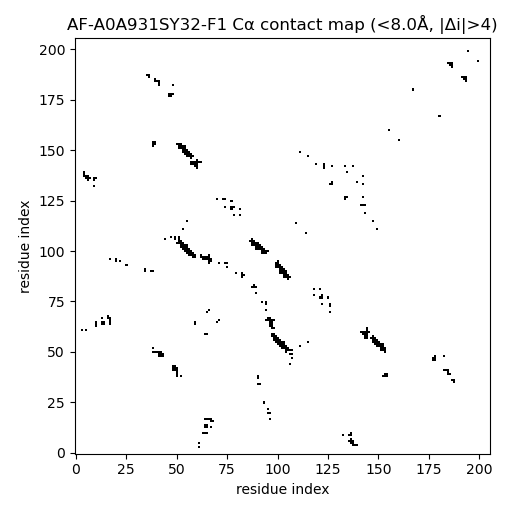LEU A CA 1
ATOM 1512 C C . LEU A 1 181 ? -16.417 -1.461 25.488 1.00 42.75 181 LEU A C 1
ATOM 1514 O O . LEU A 1 181 ? -15.251 -1.393 25.086 1.00 42.75 181 LEU A O 1
ATOM 1518 N N . GLU A 1 182 ? -17.013 -2.628 25.720 1.00 47.59 182 GLU A N 1
ATOM 1519 C CA . GLU A 1 182 ? -16.469 -3.912 25.276 1.00 47.59 182 GLU A CA 1
ATOM 1520 C C . GLU A 1 182 ? -16.749 -4.083 23.770 1.00 47.59 182 GLU A C 1
ATOM 1522 O O . GLU A 1 182 ? -17.915 -4.132 23.373 1.00 47.59 182 GLU A O 1
ATOM 1527 N N . PRO A 1 183 ? -15.717 -4.145 22.905 1.00 40.91 183 PRO A N 1
ATOM 1528 C CA . PRO A 1 183 ? -15.881 -4.492 21.510 1.00 40.91 183 PRO A CA 1
ATOM 1529 C C . PRO A 1 183 ? -16.392 -5.918 21.391 1.00 40.91 183 PRO A C 1
ATOM 1531 O O . PRO A 1 183 ? -15.931 -6.807 22.107 1.00 40.91 183 PRO A O 1
ATOM 1534 N N . PHE A 1 184 ? -17.303 -6.138 20.453 1.00 45.34 184 PHE A N 1
ATOM 1535 C CA . PHE A 1 184 ? -17.706 -7.485 20.092 1.00 45.34 184 PHE A CA 1
ATOM 1536 C C . PHE A 1 184 ? -16.529 -8.205 19.413 1.00 45.34 184 PHE A C 1
ATOM 1538 O O . PHE A 1 184 ? -15.876 -7.649 18.528 1.00 45.34 184 PHE A O 1
ATOM 1545 N N . GLU A 1 185 ? -16.259 -9.443 19.820 1.00 39.12 185 GLU A N 1
ATOM 1546 C CA . GLU A 1 185 ? -15.442 -10.378 19.045 1.00 39.12 185 GLU A CA 1
ATOM 1547 C C . GLU A 1 185 ? -16.389 -11.333 18.310 1.00 39.12 185 GLU A C 1
ATOM 1549 O O . GLU A 1 185 ? -17.308 -11.891 18.912 1.00 39.12 185 GLU A O 1
ATOM 1554 N N . TYR A 1 186 ? -16.197 -11.491 16.999 1.00 43.66 186 TYR A N 1
ATOM 1555 C CA . TYR A 1 186 ? -16.994 -12.386 16.162 1.00 43.66 186 TYR A CA 1
ATOM 1556 C C . TYR A 1 186 ? -16.094 -13.450 15.534 1.00 43.66 186 TYR A C 1
ATOM 1558 O O . TYR A 1 186 ? -15.077 -13.118 14.917 1.00 43.66 186 TYR A O 1
ATOM 1566 N N . ASP A 1 187 ? -16.482 -14.715 15.699 1.00 38.19 187 ASP A N 1
ATOM 1567 C CA . ASP A 1 187 ? -15.858 -15.868 15.053 1.00 38.19 187 ASP A CA 1
ATOM 1568 C C . ASP A 1 187 ? -16.693 -16.265 13.828 1.00 38.19 187 ASP A C 1
ATOM 1570 O O . ASP A 1 187 ? -17.890 -16.544 13.933 1.00 38.19 187 ASP A O 1
ATOM 1574 N N . ILE A 1 188 ? -16.060 -16.226 12.657 1.00 37.38 188 ILE A N 1
ATOM 1575 C CA . ILE A 1 188 ? -16.712 -16.304 11.343 1.00 37.38 188 ILE A CA 1
ATOM 1576 C C . ILE A 1 188 ? -16.875 -17.766 10.898 1.00 37.38 188 ILE A C 1
ATOM 1578 O O . ILE A 1 188 ? -17.685 -18.052 10.019 1.00 37.38 188 ILE A O 1
ATOM 1582 N N . PHE A 1 189 ? -16.171 -18.707 11.538 1.00 38.62 189 PHE A N 1
ATOM 1583 C CA . PHE A 1 189 ? -16.235 -20.130 11.186 1.00 38.62 189 PHE A CA 1
ATOM 1584 C C . PHE A 1 189 ? -17.322 -20.896 11.942 1.00 38.62 189 PHE A C 1
ATOM 1586 O O . PHE A 1 189 ? -17.834 -21.887 11.430 1.00 38.62 189 PHE A O 1
ATOM 1593 N N . ASP A 1 190 ? -17.710 -20.426 13.128 1.00 39.25 190 ASP A N 1
ATOM 1594 C CA . ASP A 1 190 ? -18.609 -21.176 14.012 1.00 39.25 190 ASP A CA 1
ATOM 1595 C C . ASP A 1 19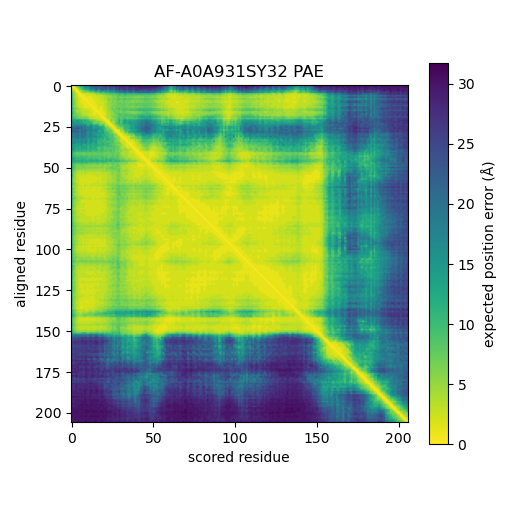0 ? -20.087 -20.776 13.888 1.00 39.25 190 ASP A C 1
ATOM 1597 O O . ASP A 1 190 ? -20.955 -21.451 14.445 1.00 39.25 190 ASP A O 1
ATOM 1601 N N . GLY A 1 191 ? -20.408 -19.657 13.223 1.00 36.44 191 GLY A N 1
ATOM 1602 C CA . GLY A 1 191 ? -21.781 -19.132 13.142 1.00 36.44 191 GLY A CA 1
ATOM 1603 C C . GLY A 1 191 ? -22.444 -18.886 14.511 1.00 36.44 191 GLY A C 1
ATOM 1604 O O . GLY A 1 191 ? -23.640 -18.601 14.587 1.00 36.44 191 GLY A O 1
ATOM 1605 N N . LYS A 1 192 ? -21.683 -18.997 15.607 1.00 34.53 192 LYS A N 1
ATOM 1606 C CA . LYS A 1 192 ? -22.142 -18.903 16.989 1.00 34.53 192 LYS A CA 1
ATOM 1607 C C . LYS A 1 192 ? -21.470 -17.724 17.670 1.00 34.53 192 LYS A C 1
ATOM 1609 O O . LYS A 1 192 ? -20.250 -17.628 17.755 1.00 34.53 192 LYS A O 1
ATOM 1614 N N . LEU A 1 193 ? -22.308 -16.848 18.214 1.00 42.19 193 LEU A N 1
ATOM 1615 C CA . LEU A 1 193 ? -21.909 -15.792 19.135 1.00 42.19 193 LEU A CA 1
ATOM 1616 C C . LEU A 1 193 ? -21.222 -16.423 20.352 1.00 42.19 193 LEU A C 1
ATOM 1618 O O . LEU A 1 193 ? -21.862 -17.149 21.116 1.00 42.19 193 LEU A O 1
ATOM 1622 N N . ARG A 1 194 ? -19.939 -16.122 20.580 1.00 39.12 194 ARG A N 1
ATOM 1623 C CA . ARG A 1 194 ? -19.320 -16.355 21.890 1.00 39.12 194 ARG A CA 1
ATOM 1624 C C . ARG A 1 194 ? -19.783 -15.261 22.839 1.00 39.12 194 ARG A C 1
ATOM 1626 O O . ARG A 1 194 ? -19.163 -14.216 22.989 1.00 39.12 194 ARG A O 1
ATOM 1633 N N . VAL A 1 195 ? -20.924 -15.524 23.460 1.00 40.94 195 VAL A N 1
ATOM 1634 C CA . VAL A 1 195 ? -21.475 -14.722 24.546 1.00 40.94 195 VAL A CA 1
ATOM 1635 C C . VAL A 1 195 ? -20.523 -14.831 25.743 1.00 40.94 195 VAL A C 1
ATOM 1637 O O . VAL A 1 195 ? -20.262 -15.926 26.247 1.00 40.94 195 VAL A O 1
ATOM 1640 N N . SER A 1 196 ? -19.974 -13.698 26.184 1.00 38.91 196 SER A N 1
ATOM 1641 C CA . SER A 1 196 ? -19.210 -13.599 27.433 1.00 38.91 196 SER A CA 1
ATOM 1642 C C . SER A 1 196 ? -20.052 -14.150 28.592 1.00 38.91 196 SER A C 1
ATOM 1644 O O . SER A 1 196 ? -21.259 -13.914 28.648 1.00 38.91 196 SER A O 1
ATOM 1646 N N . LYS A 1 197 ? -19.440 -14.869 29.547 1.00 40.91 197 LYS A N 1
ATOM 1647 C CA . LYS A 1 197 ? -20.139 -15.503 30.690 1.00 40.91 197 LYS A CA 1
ATOM 1648 C C . LYS A 1 197 ? -21.009 -14.536 31.521 1.00 40.91 197 LYS A C 1
ATOM 1650 O O . LYS A 1 197 ? -21.853 -15.001 32.279 1.00 40.91 197 LYS A O 1
ATOM 1655 N N . ASN A 1 198 ? -20.866 -13.221 31.336 1.00 42.19 198 ASN A N 1
ATOM 1656 C CA . ASN A 1 198 ? -21.690 -12.191 31.974 1.00 42.19 198 ASN A CA 1
ATOM 1657 C C . ASN A 1 198 ? -23.015 -11.865 31.245 1.00 42.19 198 ASN A C 1
ATOM 1659 O O . ASN A 1 198 ? -23.769 -11.023 31.725 1.00 42.19 198 ASN A O 1
ATOM 1663 N N . GLN A 1 199 ? -23.331 -12.498 30.111 1.00 43.59 199 GLN A N 1
ATOM 1664 C CA . GLN A 1 199 ? -24.495 -12.157 29.270 1.00 43.59 199 GLN A CA 1
ATOM 1665 C C . GLN A 1 199 ? -25.632 -13.208 29.275 1.00 43.59 199 GLN A C 1
ATOM 1667 O O . GLN A 1 199 ? -26.573 -13.110 28.491 1.00 43.59 199 GLN A O 1
ATOM 1672 N N . SER A 1 200 ? -25.630 -14.185 30.189 1.00 33.69 200 SER A N 1
ATOM 1673 C CA . SER A 1 200 ? -26.621 -15.283 30.235 1.00 33.69 200 SER A CA 1
ATOM 1674 C C . SER A 1 200 ? -28.026 -14.923 30.764 1.00 33.69 200 SER A C 1
ATOM 1676 O O . SER A 1 200 ? -28.810 -15.818 31.068 1.00 33.69 200 SER A O 1
ATOM 1678 N N . ARG A 1 201 ? -28.396 -13.639 30.873 1.00 37.16 201 ARG A N 1
ATOM 1679 C CA . ARG A 1 201 ? -29.690 -13.203 31.452 1.00 37.16 201 ARG A CA 1
ATOM 1680 C C . ARG A 1 201 ? -30.619 -12.436 30.503 1.00 37.16 201 ARG A C 1
ATOM 1682 O O . ARG A 1 201 ? -31.427 -11.637 30.963 1.00 37.16 201 ARG A O 1
ATOM 1689 N N . LEU A 1 202 ? -30.545 -12.666 29.193 1.00 36.69 202 LEU A N 1
ATOM 1690 C CA . LEU A 1 202 ? -31.409 -11.959 28.231 1.00 36.69 202 LEU A CA 1
ATOM 1691 C C . LEU A 1 202 ? -32.325 -12.851 27.378 1.00 36.69 202 LEU A C 1
ATOM 1693 O O . LEU A 1 202 ? -32.876 -12.370 26.400 1.00 36.69 202 LEU A O 1
ATOM 1697 N N . SER A 1 203 ? -32.589 -14.098 27.776 1.00 35.00 203 SER A N 1
ATOM 1698 C CA . SER A 1 203 ? -33.626 -14.926 27.132 1.00 35.00 203 SER A CA 1
ATOM 1699 C C . SER A 1 203 ? -35.059 -14.665 27.630 1.00 35.00 203 SER A C 1
ATOM 1701 O O . SER A 1 203 ? -35.951 -15.420 27.271 1.00 35.00 203 SER A O 1
ATOM 1703 N N . ASN A 1 204 ? -35.298 -13.638 28.460 1.00 30.38 204 ASN A N 1
ATOM 1704 C CA . ASN A 1 204 ? -36.606 -13.389 29.096 1.00 30.38 204 ASN A CA 1
ATOM 1705 C C . ASN A 1 204 ? -37.221 -12.012 28.788 1.00 30.38 204 ASN A C 1
ATOM 1707 O O . ASN A 1 204 ? -38.067 -11.555 29.549 1.00 30.38 204 ASN A O 1
ATOM 1711 N N . PHE A 1 205 ? -36.834 -11.340 27.702 1.00 29.84 205 PHE A N 1
ATOM 1712 C CA . PHE A 1 205 ? -37.571 -10.160 27.242 1.00 29.84 205 PHE A CA 1
ATOM 1713 C C . PHE A 1 205 ? -37.655 -10.120 25.714 1.00 29.84 205 PHE A C 1
ATOM 1715 O O . PHE A 1 205 ? -36.739 -9.623 25.061 1.00 29.84 205 PHE A O 1
ATOM 1722 N N . VAL A 1 206 ? -38.825 -10.588 25.255 1.00 32.84 206 VAL A N 1
ATOM 1723 C CA . VAL A 1 206 ? -39.450 -10.533 23.917 1.00 32.84 206 VAL A CA 1
ATOM 1724 C C . VAL A 1 206 ? -38.889 -11.487 22.869 1.00 32.84 206 VAL A C 1
ATOM 1726 O O . VAL A 1 206 ? -37.764 -11.265 22.378 1.00 32.84 206 VAL A O 1
#

Mean predicted aligned error: 11.97 Å